Protein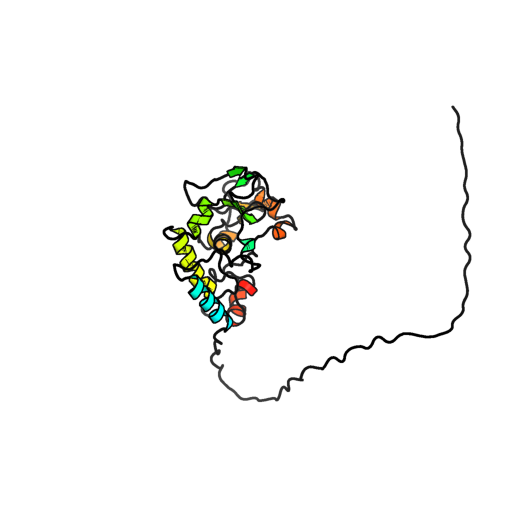 AF-A0A0C2CJU0-F1 (afdb_monomer)

pLDDT: mean 73.73, std 25.15, range [25.81, 98.06]

Structure (mmCIF, N/CA/C/O backbone):
data_AF-A0A0C2CJU0-F1
#
_entry.id   AF-A0A0C2CJU0-F1
#
loop_
_atom_site.group_PDB
_atom_site.id
_atom_site.type_symbol
_atom_site.label_atom_id
_atom_site.label_alt_id
_atom_site.label_comp_id
_atom_site.label_asym_id
_atom_site.label_entity_id
_atom_site.label_seq_id
_atom_site.pdbx_PDB_ins_code
_atom_site.Cartn_x
_atom_site.Cartn_y
_atom_site.Cartn_z
_atom_site.occupancy
_atom_site.B_iso_or_equiv
_atom_site.auth_seq_id
_atom_site.auth_comp_id
_atom_site.auth_asym_id
_atom_site.auth_atom_id
_atom_site.pdbx_PDB_model_num
ATOM 1 N N . MET A 1 1 ? -73.291 -2.719 0.239 1.00 37.41 1 MET A N 1
ATOM 2 C CA . MET A 1 1 ? -74.409 -2.629 -0.726 1.00 37.41 1 MET A CA 1
ATOM 3 C C . MET A 1 1 ? -73.799 -2.625 -2.115 1.00 37.41 1 MET A C 1
ATOM 5 O O . MET A 1 1 ? -72.931 -1.788 -2.293 1.00 37.41 1 MET A O 1
ATOM 9 N N . ILE A 1 2 ? -74.260 -3.494 -3.030 1.00 38.56 2 ILE A N 1
ATOM 10 C CA . ILE A 1 2 ? -73.994 -3.471 -4.491 1.00 38.56 2 ILE A CA 1
ATOM 11 C C . ILE A 1 2 ? -72.487 -3.609 -4.840 1.00 38.56 2 ILE A C 1
ATOM 13 O O . ILE A 1 2 ? -71.741 -2.656 -4.663 1.00 38.56 2 ILE A O 1
ATOM 17 N N . SER A 1 3 ? -71.904 -4.749 -5.242 1.00 29.17 3 SER A N 1
ATOM 18 C CA . SER A 1 3 ? -72.340 -5.957 -5.994 1.00 29.17 3 SER A CA 1
ATOM 19 C C . SER A 1 3 ? -72.366 -5.799 -7.523 1.00 29.17 3 SER A C 1
ATOM 21 O O . SER A 1 3 ? -73.318 -5.213 -8.041 1.00 29.17 3 SER A O 1
ATOM 23 N N . LYS A 1 4 ? -71.330 -6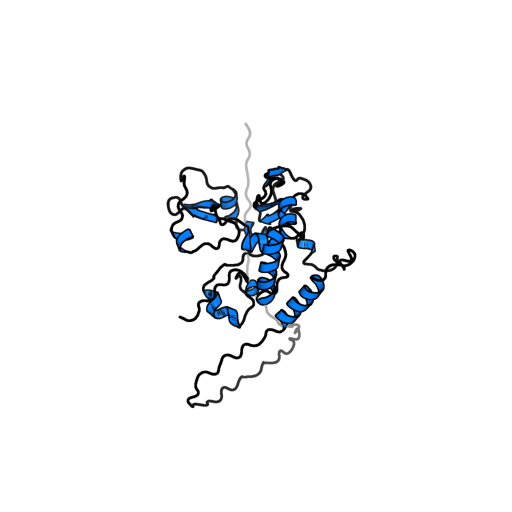.345 -8.194 1.00 35.97 4 LYS A N 1
ATOM 24 C CA . LYS A 1 4 ? -71.298 -7.067 -9.497 1.00 35.97 4 LYS A CA 1
ATOM 25 C C . LYS A 1 4 ? -69.832 -7.280 -9.960 1.00 35.97 4 LYS A C 1
ATOM 27 O O . LYS A 1 4 ? -69.050 -6.356 -9.748 1.00 35.97 4 LYS A O 1
ATOM 32 N N . GLU A 1 5 ? -69.326 -8.407 -10.489 1.00 33.84 5 GLU A N 1
ATOM 33 C CA . GLU A 1 5 ? -69.886 -9.632 -11.140 1.00 33.84 5 GLU A CA 1
ATOM 34 C C . GLU A 1 5 ? -70.351 -9.386 -12.605 1.00 33.84 5 GLU A C 1
ATOM 36 O O . GLU A 1 5 ? -71.213 -8.529 -12.815 1.00 33.84 5 GLU A O 1
ATOM 41 N N . ASP A 1 6 ? -69.843 -10.035 -13.674 1.00 33.97 6 ASP A N 1
ATOM 42 C CA . ASP A 1 6 ? -68.779 -11.072 -13.822 1.00 33.97 6 ASP A CA 1
ATOM 43 C C . ASP A 1 6 ? -67.698 -10.655 -14.878 1.00 33.97 6 ASP A C 1
ATOM 45 O O . ASP A 1 6 ? -67.193 -9.543 -14.725 1.00 33.97 6 ASP A O 1
ATOM 49 N N . ASP A 1 7 ? -67.212 -11.361 -15.924 1.00 34.38 7 ASP A N 1
ATOM 50 C CA . ASP A 1 7 ? -67.523 -12.631 -16.640 1.00 34.38 7 ASP A CA 1
ATOM 51 C C . ASP A 1 7 ? -66.260 -13.133 -17.431 1.00 34.38 7 ASP A C 1
ATOM 53 O O . ASP A 1 7 ? -65.260 -12.411 -17.501 1.00 34.38 7 ASP A O 1
ATOM 57 N N . GLU A 1 8 ? -66.260 -14.345 -18.016 1.00 33.59 8 GLU A N 1
ATOM 58 C CA . GLU A 1 8 ? -65.109 -15.001 -18.700 1.00 33.59 8 GLU A CA 1
ATOM 59 C C . GLU A 1 8 ? -65.086 -14.911 -20.255 1.00 33.59 8 GLU A C 1
ATOM 61 O O . GLU A 1 8 ? -66.057 -14.540 -20.910 1.00 33.59 8 GLU A O 1
ATOM 66 N N . GLY A 1 9 ? -63.971 -15.342 -20.877 1.00 28.80 9 GLY A N 1
ATOM 67 C CA . GLY A 1 9 ? -63.882 -15.666 -22.314 1.00 28.80 9 GLY A CA 1
ATOM 68 C C . GLY A 1 9 ? -62.543 -16.321 -22.706 1.00 28.80 9 GLY A C 1
ATOM 69 O O . GLY A 1 9 ? -61.513 -15.653 -22.697 1.00 28.80 9 GLY A O 1
ATOM 70 N N . SER A 1 10 ? -62.549 -17.622 -23.033 1.00 31.05 10 SER A N 1
ATOM 71 C CA . SER A 1 10 ? -61.342 -18.484 -23.143 1.00 31.05 10 SER A CA 1
ATOM 72 C C . SER A 1 10 ? -61.122 -19.061 -24.584 1.00 31.05 10 SER A C 1
ATOM 74 O O . SER A 1 10 ? -61.679 -18.474 -25.514 1.00 31.05 10 SER A O 1
ATOM 76 N N . PRO A 1 11 ? -60.265 -20.078 -24.881 1.00 52.16 11 PRO A N 1
ATOM 77 C CA . PRO A 1 11 ? -59.438 -20.068 -26.101 1.00 52.16 11 PRO A CA 1
ATOM 78 C C . PRO A 1 11 ? -59.829 -21.097 -27.184 1.00 52.16 11 PRO A C 1
ATOM 80 O O . PRO A 1 11 ? -60.638 -21.993 -26.953 1.00 52.16 11 PRO A O 1
ATOM 83 N N . THR A 1 12 ? -59.149 -21.043 -28.340 1.00 30.30 12 THR A N 1
ATOM 84 C CA . THR A 1 12 ? -59.134 -22.127 -29.347 1.00 30.30 12 THR A CA 1
ATOM 85 C C . THR A 1 12 ? -57.773 -22.288 -30.036 1.00 30.30 12 THR A C 1
ATOM 87 O O . THR A 1 12 ? -57.258 -21.330 -30.612 1.00 30.30 12 THR A O 1
ATOM 90 N N . ASP A 1 13 ? -57.248 -23.515 -30.059 1.00 30.22 13 ASP A N 1
ATOM 91 C CA . ASP A 1 13 ? -56.136 -23.954 -30.914 1.00 30.22 13 ASP A CA 1
ATOM 92 C C . ASP A 1 13 ? -56.536 -24.123 -32.392 1.00 30.22 13 ASP A C 1
ATOM 94 O O . ASP A 1 13 ? -57.690 -24.413 -32.715 1.00 30.22 13 ASP A O 1
ATOM 98 N N . THR A 1 14 ? -55.555 -24.090 -33.301 1.00 30.81 14 THR A N 1
ATOM 99 C CA . THR A 1 14 ? -55.519 -24.995 -34.47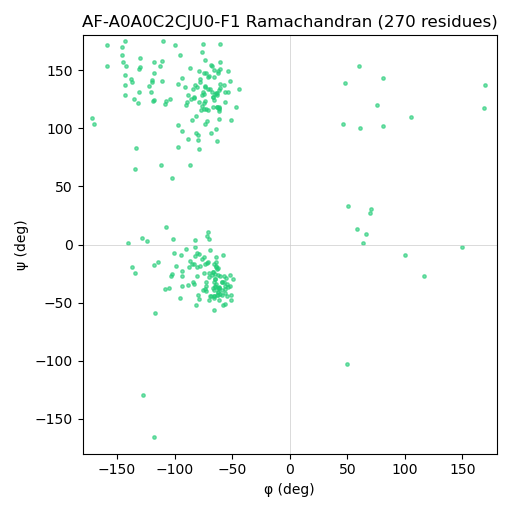3 1.00 30.81 14 THR A CA 1
ATOM 100 C C . THR A 1 14 ? -54.090 -25.118 -35.023 1.00 30.81 14 THR A C 1
ATOM 102 O O . THR A 1 14 ? -53.267 -24.228 -34.821 1.00 30.81 14 THR A O 1
ATOM 105 N N . ALA A 1 15 ? -53.769 -26.235 -35.686 1.00 29.52 15 ALA A N 1
ATOM 106 C CA . ALA A 1 15 ? -52.402 -26.604 -36.076 1.00 29.52 15 ALA A CA 1
ATOM 107 C C . ALA A 1 15 ? -52.334 -27.307 -37.451 1.00 29.52 15 ALA A C 1
ATOM 109 O O . ALA A 1 15 ? -53.377 -27.651 -38.002 1.00 29.52 15 ALA A O 1
ATOM 110 N N . VAL A 1 16 ? -51.097 -27.577 -37.920 1.00 31.69 16 VAL A N 1
ATOM 111 C CA . VAL A 1 16 ? -50.693 -28.278 -39.175 1.00 31.69 16 VAL A CA 1
ATOM 112 C C . VAL A 1 16 ? -51.180 -27.618 -40.488 1.00 31.69 16 VAL A C 1
ATOM 114 O O . VAL A 1 16 ? -52.151 -26.876 -40.491 1.00 31.69 16 VAL A O 1
ATOM 117 N N . ASP A 1 17 ? -50.546 -27.758 -41.659 1.00 28.42 17 ASP A N 1
ATOM 118 C CA . ASP A 1 17 ? -49.289 -28.402 -42.108 1.00 28.42 17 ASP A CA 1
ATOM 119 C C . ASP A 1 17 ? -48.670 -27.472 -43.200 1.00 28.42 17 ASP A C 1
ATOM 121 O O . ASP A 1 17 ? -49.379 -26.643 -43.765 1.00 28.42 17 ASP A O 1
ATOM 125 N N . GLY A 1 18 ? -47.365 -27.405 -43.481 1.00 27.03 18 GLY A N 1
ATOM 126 C CA . GLY A 1 18 ? -46.618 -28.414 -44.243 1.00 27.03 18 GLY A CA 1
ATOM 127 C C . GLY A 1 18 ? -46.306 -27.931 -45.673 1.00 27.03 18 GLY A C 1
ATOM 128 O O . GLY A 1 18 ? -47.201 -27.831 -46.505 1.00 27.03 18 GLY A O 1
ATOM 129 N N . GLY A 1 19 ? -45.039 -27.629 -45.998 1.00 25.81 19 GLY A N 1
ATOM 130 C CA . GLY A 1 19 ? -44.656 -27.215 -47.361 1.00 25.81 19 GLY A CA 1
ATOM 131 C C . GLY A 1 19 ? -43.239 -26.643 -47.494 1.00 25.81 19 GLY A C 1
ATOM 132 O O . GLY A 1 19 ? -42.920 -25.604 -46.928 1.00 25.81 19 GLY A O 1
ATOM 133 N N . SER A 1 20 ? -42.374 -27.304 -48.270 1.00 29.95 20 SER A N 1
ATOM 134 C CA . SER A 1 20 ? -40.972 -26.906 -48.492 1.00 29.95 20 SER A CA 1
ATOM 135 C C . SER A 1 20 ? -40.745 -26.414 -49.921 1.00 29.95 20 SER A C 1
ATOM 137 O O . SER A 1 20 ? -41.233 -27.068 -50.836 1.00 29.95 20 SER A O 1
ATOM 139 N N . HIS A 1 21 ? -39.936 -25.357 -50.125 1.00 29.95 21 HIS A N 1
ATOM 140 C CA . HIS A 1 21 ? -38.909 -25.343 -51.188 1.00 29.95 21 HIS A CA 1
ATOM 141 C C . HIS A 1 21 ? -37.902 -24.161 -51.146 1.00 29.95 21 HIS A C 1
ATOM 143 O O . HIS A 1 21 ? -38.165 -23.077 -51.644 1.00 29.95 21 HIS A O 1
ATOM 149 N N . ARG A 1 22 ? -36.682 -24.473 -50.674 1.00 30.97 22 ARG A N 1
ATOM 150 C CA . ARG A 1 22 ? -35.341 -24.174 -51.255 1.00 30.97 22 ARG A CA 1
ATOM 151 C C . ARG A 1 22 ? -34.938 -22.763 -51.773 1.00 30.97 22 ARG A C 1
ATOM 153 O O . ARG A 1 22 ? -35.538 -22.231 -52.696 1.00 30.97 22 ARG A O 1
ATOM 160 N N . LYS A 1 23 ? -33.674 -22.424 -51.429 1.00 27.81 23 LYS A N 1
ATOM 161 C CA . LYS A 1 23 ? -32.746 -21.385 -51.967 1.00 27.81 23 LYS A CA 1
ATOM 162 C C . LYS A 1 23 ? -32.982 -19.950 -51.448 1.00 27.81 23 LYS A C 1
ATOM 164 O O . LYS A 1 23 ? -34.118 -19.558 -51.250 1.00 27.81 23 LYS A O 1
ATOM 169 N N . SER A 1 24 ? -31.950 -19.125 -51.217 1.00 30.08 24 SER A N 1
ATOM 170 C CA . SER A 1 24 ? -30.488 -19.311 -51.395 1.00 30.08 24 SER A CA 1
ATOM 171 C C . SER A 1 24 ? -29.675 -18.629 -50.287 1.00 30.08 24 SER A C 1
ATOM 173 O O . SER A 1 24 ? -29.929 -17.469 -49.971 1.00 30.08 24 SER A O 1
ATOM 175 N N . GLU A 1 25 ? -28.647 -19.302 -49.771 1.00 29.89 25 GLU A N 1
ATOM 176 C CA . GLU A 1 25 ? -27.693 -18.719 -48.818 1.00 29.89 25 GLU A CA 1
ATOM 177 C C . GLU A 1 25 ? -26.660 -17.825 -49.523 1.00 29.89 25 GLU A C 1
ATOM 179 O O . GLU A 1 25 ? -26.151 -18.165 -50.593 1.00 29.89 25 GLU A O 1
ATOM 184 N N . SER A 1 26 ? -26.325 -16.686 -48.909 1.00 32.19 26 SER A N 1
ATOM 185 C CA . SER A 1 26 ? -25.293 -15.768 -49.405 1.00 32.19 26 SER A CA 1
ATOM 186 C C . SER A 1 26 ? -23.967 -16.025 -48.688 1.00 32.19 26 SER A C 1
ATOM 188 O O . SER A 1 26 ? -23.781 -15.639 -47.532 1.00 32.19 26 SER A O 1
ATOM 190 N N . LEU A 1 27 ? -23.046 -16.704 -49.375 1.00 31.39 27 LEU A N 1
ATOM 191 C CA . LEU A 1 27 ? -21.717 -17.051 -48.866 1.00 31.39 27 LEU A CA 1
ATOM 192 C C . LEU A 1 27 ? -20.888 -15.796 -48.542 1.00 31.39 27 LEU A C 1
ATOM 194 O O . LEU A 1 27 ? -20.368 -15.126 -49.435 1.00 31.39 27 LEU A O 1
ATOM 198 N N . ARG A 1 28 ? -20.680 -15.516 -47.249 1.00 37.62 28 ARG A N 1
ATOM 199 C CA . ARG A 1 28 ? -19.602 -14.616 -46.812 1.00 37.62 28 ARG A CA 1
ATOM 200 C C . ARG A 1 28 ? -18.262 -15.340 -46.927 1.00 37.62 28 ARG A C 1
ATOM 202 O O . ARG A 1 28 ? -18.055 -16.377 -46.307 1.00 37.62 28 ARG A O 1
ATOM 209 N N . SER A 1 29 ? -17.353 -14.766 -47.711 1.00 30.78 29 SER A N 1
ATOM 210 C CA . SER A 1 29 ? -16.007 -15.306 -47.923 1.00 30.78 29 SER A CA 1
ATOM 211 C C . SER A 1 29 ? -15.200 -15.338 -46.619 1.00 30.78 29 SER A C 1
ATOM 213 O O . SER A 1 29 ? -14.933 -14.292 -46.020 1.00 30.78 29 SER A O 1
ATOM 215 N N . TYR A 1 30 ? -14.798 -16.537 -46.193 1.00 32.81 30 TYR A N 1
ATOM 216 C CA . TYR A 1 30 ? -13.828 -16.723 -45.116 1.00 32.81 30 TYR A CA 1
ATOM 217 C C . TYR A 1 30 ? -12.420 -16.426 -45.637 1.00 32.81 30 TYR A C 1
ATOM 219 O O . TYR A 1 30 ? -11.990 -16.969 -46.655 1.00 32.81 30 TYR A O 1
ATOM 227 N N . LYS A 1 31 ? -11.679 -15.569 -44.927 1.00 39.25 31 LYS A N 1
ATOM 228 C CA . LYS A 1 31 ? -10.274 -15.299 -45.252 1.00 39.25 31 LYS A CA 1
ATOM 229 C C . LYS A 1 31 ? -9.410 -16.509 -44.896 1.00 39.25 31 LYS A C 1
ATOM 231 O O . LYS A 1 31 ? -9.518 -17.053 -43.803 1.00 39.25 31 LYS A O 1
ATOM 236 N N . TYR A 1 32 ? -8.540 -16.880 -45.828 1.00 31.45 32 TYR A N 1
ATOM 237 C CA . TYR A 1 32 ? -7.607 -17.997 -45.719 1.00 31.45 32 TYR A CA 1
ATOM 238 C C . TYR A 1 32 ? -6.628 -17.788 -44.551 1.00 31.45 32 TYR A C 1
ATOM 240 O O . TYR A 1 32 ? -5.840 -16.840 -44.564 1.00 31.45 32 TYR A O 1
ATOM 248 N N . ILE A 1 33 ? -6.672 -18.670 -43.552 1.00 38.78 33 ILE A N 1
ATOM 249 C CA . ILE A 1 33 ? -5.688 -18.729 -42.464 1.00 38.78 33 ILE A CA 1
ATOM 250 C C . ILE A 1 33 ? -4.550 -19.643 -42.934 1.00 38.78 33 ILE A C 1
ATOM 252 O O . ILE A 1 33 ? -4.807 -20.753 -43.401 1.00 38.78 33 ILE A O 1
ATOM 256 N N . LYS A 1 34 ? -3.295 -19.187 -42.843 1.00 35.03 34 LYS A N 1
ATOM 257 C CA . LYS A 1 34 ? -2.141 -20.073 -43.054 1.00 35.03 34 LYS A CA 1
ATOM 258 C C . LYS A 1 34 ? -1.980 -20.993 -41.834 1.00 35.03 34 LYS A C 1
ATOM 260 O O . LYS A 1 34 ? -2.050 -20.471 -40.723 1.00 35.03 34 LYS A O 1
ATOM 265 N N . PRO A 1 35 ? -1.717 -22.299 -42.009 1.00 37.34 35 PRO A N 1
ATOM 266 C CA . PRO A 1 35 ? -1.190 -23.113 -40.921 1.00 37.34 35 PRO A CA 1
ATOM 267 C C . PRO A 1 35 ? 0.220 -22.632 -40.544 1.00 37.34 35 PRO A C 1
ATOM 269 O O . PRO A 1 35 ? 0.954 -22.113 -41.393 1.00 37.34 35 PRO A O 1
ATOM 272 N N . GLU A 1 36 ? 0.581 -22.804 -39.276 1.00 37.41 36 GLU A N 1
ATOM 273 C CA . GLU A 1 36 ? 1.951 -22.603 -38.790 1.00 37.41 36 GLU A CA 1
ATOM 274 C C . GLU A 1 36 ? 2.848 -23.797 -39.187 1.00 37.41 36 GLU A C 1
ATOM 276 O O . GLU A 1 36 ? 2.326 -24.823 -39.641 1.00 37.41 36 GLU A O 1
ATOM 281 N N . PRO A 1 37 ? 4.188 -23.681 -39.089 1.00 36.00 37 PRO A N 1
ATOM 282 C CA . PRO A 1 37 ? 5.090 -24.797 -39.355 1.00 36.00 37 PRO A CA 1
ATOM 283 C C . PRO A 1 37 ? 4.836 -25.976 -38.408 1.00 36.00 37 PRO A C 1
ATOM 285 O O . PRO A 1 37 ? 4.432 -25.790 -37.263 1.00 36.00 37 PRO A O 1
ATOM 288 N N . VAL A 1 38 ? 5.115 -27.188 -38.886 1.00 36.38 38 VAL A N 1
ATOM 289 C CA . VAL A 1 38 ? 5.256 -28.363 -38.020 1.00 36.38 38 VAL A CA 1
ATOM 290 C C . VAL A 1 38 ? 6.700 -28.386 -37.529 1.00 36.38 38 VAL A C 1
ATOM 292 O O . VAL A 1 38 ? 7.614 -28.348 -38.353 1.00 36.38 38 VAL A O 1
ATOM 295 N N . ASP A 1 39 ? 6.903 -28.433 -36.213 1.00 32.34 39 ASP A N 1
ATOM 296 C CA . ASP A 1 39 ? 8.223 -28.676 -35.629 1.00 32.34 39 ASP A CA 1
ATOM 297 C C . ASP A 1 39 ? 8.600 -30.150 -35.837 1.00 32.34 39 ASP A C 1
ATOM 299 O O . ASP A 1 39 ? 7.926 -31.045 -35.322 1.00 32.34 39 ASP A O 1
ATOM 303 N N . ASP A 1 40 ? 9.663 -30.406 -36.602 1.00 31.97 40 ASP A N 1
ATOM 304 C CA . ASP A 1 40 ? 10.173 -31.758 -36.849 1.00 31.97 40 ASP A CA 1
ATOM 305 C C . ASP A 1 40 ? 11.052 -32.211 -35.672 1.00 31.97 40 ASP A C 1
ATOM 307 O O . ASP A 1 40 ? 12.146 -31.685 -35.445 1.00 31.97 40 ASP A O 1
ATOM 311 N N . TYR A 1 41 ? 10.571 -33.187 -34.900 1.00 32.62 41 TYR A N 1
ATOM 312 C CA . TYR A 1 41 ? 11.293 -33.745 -33.753 1.00 32.62 41 TYR A CA 1
ATOM 313 C C . TYR A 1 41 ? 12.232 -34.879 -34.200 1.00 32.62 41 TYR A C 1
ATOM 315 O O . TYR A 1 41 ? 11.993 -36.049 -33.888 1.00 32.62 41 TYR A O 1
ATOM 323 N N . GLU A 1 42 ? 13.297 -34.566 -34.945 1.00 36.25 42 GLU A N 1
ATOM 324 C CA . GLU A 1 42 ? 14.302 -35.592 -35.247 1.00 36.25 42 GLU A CA 1
ATOM 325 C C . GLU A 1 42 ? 14.998 -36.074 -33.963 1.00 36.25 42 GLU A C 1
ATOM 327 O O . GLU A 1 42 ? 15.428 -35.304 -33.102 1.00 36.25 42 GLU A O 1
ATOM 332 N N . ASN A 1 43 ? 15.050 -37.398 -33.828 1.00 41.94 43 ASN A N 1
ATOM 333 C CA . ASN A 1 43 ? 15.591 -38.106 -32.679 1.00 41.94 43 ASN A CA 1
ATOM 334 C C . ASN A 1 43 ? 17.122 -38.081 -32.721 1.00 41.94 43 ASN A C 1
ATOM 336 O O . ASN A 1 43 ? 17.709 -38.715 -33.600 1.00 41.94 43 ASN A O 1
ATOM 340 N N . ASP A 1 44 ? 17.752 -37.489 -31.708 1.00 32.59 44 ASP A N 1
ATOM 341 C CA . ASP A 1 44 ? 19.180 -37.672 -31.456 1.00 32.59 44 ASP A CA 1
ATOM 342 C C . ASP A 1 44 ? 19.428 -38.024 -29.983 1.00 32.59 44 ASP A C 1
ATOM 344 O O . ASP A 1 44 ? 18.861 -37.420 -29.070 1.00 32.59 44 ASP A O 1
ATOM 348 N N . SER A 1 45 ? 20.224 -39.068 -29.756 1.00 44.00 45 SER A N 1
ATOM 349 C CA . SER A 1 45 ? 20.354 -39.744 -28.462 1.00 44.00 45 SER A CA 1
ATOM 350 C C . SER A 1 45 ? 21.822 -39.984 -28.122 1.00 44.00 45 SER A C 1
ATOM 352 O O . SER A 1 45 ? 22.319 -41.100 -28.281 1.00 44.00 45 SER A O 1
ATOM 354 N N . ASP A 1 46 ? 22.492 -38.976 -27.563 1.00 37.56 46 ASP A N 1
ATOM 355 C CA . ASP A 1 46 ? 23.738 -39.203 -26.827 1.00 37.56 46 ASP A CA 1
ATOM 356 C C . ASP A 1 46 ? 23.915 -38.252 -25.626 1.00 37.56 46 ASP A C 1
ATOM 358 O O . ASP A 1 46 ? 23.214 -37.252 -25.456 1.00 37.56 46 ASP A O 1
ATOM 362 N N . SER A 1 47 ? 24.828 -38.622 -24.731 1.00 51.16 47 SER A N 1
ATOM 363 C CA . SER A 1 47 ? 24.891 -38.164 -23.344 1.00 51.16 47 SER A CA 1
ATOM 364 C C . SER A 1 47 ? 25.699 -36.873 -23.175 1.00 51.16 47 SER A C 1
ATOM 366 O O . SER A 1 47 ? 26.900 -36.907 -22.902 1.00 51.16 47 SER A O 1
ATOM 368 N N . ALA A 1 48 ? 25.034 -35.720 -23.264 1.00 40.12 48 ALA A N 1
ATOM 369 C CA . ALA A 1 48 ? 25.633 -34.415 -22.968 1.00 40.12 48 ALA A CA 1
ATOM 370 C C . ALA A 1 48 ? 25.322 -33.926 -21.530 1.00 40.12 48 ALA A C 1
ATOM 372 O O . ALA A 1 48 ? 24.180 -34.037 -21.076 1.00 40.12 48 ALA A O 1
ATOM 373 N N . PRO A 1 49 ? 26.293 -33.337 -20.797 1.00 43.47 49 PRO A N 1
ATOM 374 C CA . PRO A 1 49 ? 26.033 -32.699 -19.506 1.00 43.47 49 PRO A CA 1
ATOM 375 C C . PRO A 1 49 ? 25.179 -31.424 -19.671 1.00 43.47 49 PRO A C 1
ATOM 377 O O . PRO A 1 49 ? 25.218 -30.790 -20.729 1.00 43.47 49 PRO A O 1
ATOM 380 N N . PRO A 1 50 ? 24.426 -30.999 -18.636 1.00 40.41 50 PRO A N 1
ATOM 381 C CA . PRO A 1 50 ? 23.505 -29.870 -18.742 1.00 40.41 50 PRO A CA 1
ATOM 382 C C . PRO A 1 50 ? 24.236 -28.564 -19.082 1.00 40.41 50 PRO A C 1
ATOM 384 O O . PRO A 1 50 ? 25.058 -28.066 -18.311 1.00 40.41 50 PRO A O 1
ATOM 387 N N . SER A 1 51 ? 23.898 -27.997 -20.243 1.00 42.50 51 SER A N 1
ATOM 388 C CA . SER A 1 51 ? 24.462 -26.740 -20.743 1.00 42.50 51 SER A CA 1
ATOM 389 C C . SER A 1 51 ? 24.240 -25.583 -19.749 1.00 42.50 51 SER A C 1
ATOM 391 O O . SER A 1 51 ? 23.139 -25.455 -19.198 1.00 42.50 51 SER A O 1
ATOM 393 N N . PRO A 1 52 ? 25.244 -24.716 -19.501 1.00 44.72 52 PRO A N 1
ATOM 394 C CA . PRO A 1 52 ? 25.098 -23.596 -18.577 1.00 44.72 52 PRO A CA 1
ATOM 395 C C . PRO A 1 52 ? 24.002 -22.640 -19.065 1.00 44.72 52 PRO A C 1
ATOM 397 O O . PRO A 1 52 ? 24.113 -22.060 -20.145 1.00 44.72 52 PRO A O 1
ATOM 400 N N . ARG A 1 53 ? 22.941 -22.463 -18.259 1.00 50.94 53 ARG A N 1
ATOM 401 C CA . ARG A 1 53 ? 21.755 -21.660 -18.617 1.00 50.94 53 ARG A CA 1
ATOM 402 C C . ARG A 1 53 ? 22.160 -20.266 -19.110 1.00 50.94 53 ARG A C 1
ATOM 404 O O . ARG A 1 53 ? 22.544 -19.402 -18.317 1.00 50.94 53 ARG A O 1
ATOM 411 N N . VAL A 1 54 ? 22.031 -20.032 -20.416 1.00 43.44 54 VAL A N 1
ATOM 412 C CA . VAL A 1 54 ? 22.388 -18.759 -21.054 1.00 43.44 54 VAL A CA 1
ATOM 413 C C . VAL A 1 54 ? 21.404 -17.679 -20.603 1.00 43.44 54 VAL A C 1
ATOM 415 O O . VAL A 1 54 ? 20.313 -17.536 -21.160 1.00 43.44 54 VAL A O 1
ATOM 418 N N . ARG A 1 55 ? 21.793 -16.908 -19.578 1.00 50.47 55 ARG A N 1
ATOM 419 C CA . ARG A 1 55 ? 21.041 -15.753 -19.064 1.00 50.47 55 ARG A CA 1
ATOM 420 C C . ARG A 1 55 ? 20.942 -14.663 -20.134 1.00 50.47 55 ARG A C 1
ATOM 422 O O . ARG A 1 55 ? 21.776 -13.760 -20.203 1.00 50.47 55 ARG A O 1
ATOM 429 N N . HIS A 1 56 ? 19.903 -14.747 -20.959 1.00 49.97 56 HIS A N 1
ATOM 430 C CA . HIS A 1 56 ? 19.597 -13.757 -21.983 1.00 49.97 56 HIS A CA 1
ATOM 431 C C . HIS A 1 56 ? 19.323 -12.399 -21.327 1.00 49.97 56 HIS A C 1
ATOM 433 O O . HIS A 1 56 ? 18.375 -12.222 -20.560 1.00 49.97 56 HIS A O 1
ATOM 439 N N . LYS A 1 57 ? 20.192 -11.425 -21.610 1.00 50.56 57 LYS A N 1
ATOM 440 C CA . LYS A 1 57 ? 20.138 -10.092 -21.008 1.00 50.56 57 LYS A CA 1
ATOM 441 C C . LYS A 1 57 ? 18.948 -9.324 -21.594 1.00 50.56 57 LYS A C 1
ATOM 443 O O . LYS A 1 57 ? 18.973 -8.931 -22.756 1.00 50.56 57 LYS A O 1
ATOM 448 N N . ARG A 1 58 ? 17.886 -9.156 -20.801 1.00 59.44 58 ARG A N 1
ATOM 449 C CA . ARG A 1 58 ? 16.570 -8.715 -21.294 1.00 59.44 58 ARG A CA 1
ATOM 450 C C . ARG A 1 58 ? 16.594 -7.313 -21.904 1.00 59.44 58 ARG A C 1
ATOM 452 O O . ARG A 1 58 ? 16.827 -6.320 -21.214 1.00 59.44 58 ARG A O 1
ATOM 459 N N . GLN A 1 59 ? 16.263 -7.236 -23.190 1.00 49.09 59 GLN A N 1
ATOM 460 C CA . GLN A 1 59 ? 16.371 -6.025 -24.007 1.00 49.09 59 GLN A CA 1
ATOM 461 C C . GLN A 1 59 ? 15.500 -4.862 -23.492 1.00 49.09 59 GLN A C 1
ATOM 463 O O . GLN A 1 59 ? 15.940 -3.713 -23.486 1.00 49.09 59 GLN A O 1
ATOM 468 N N . CYS A 1 60 ? 14.296 -5.143 -22.978 1.00 54.44 60 CYS A N 1
ATOM 469 C CA . CYS A 1 60 ? 13.390 -4.112 -22.454 1.00 54.44 60 CYS A CA 1
ATOM 470 C C . CYS A 1 60 ? 13.875 -3.485 -21.135 1.00 54.44 60 CYS A C 1
ATOM 472 O O . CYS A 1 60 ? 13.596 -2.312 -20.890 1.00 54.44 60 CYS A O 1
ATOM 474 N N . ALA A 1 61 ? 14.650 -4.210 -20.316 1.00 56.75 61 ALA A N 1
ATOM 475 C CA . ALA A 1 61 ? 15.207 -3.665 -19.074 1.00 56.75 61 ALA A CA 1
ATOM 476 C C . ALA A 1 61 ? 16.229 -2.562 -19.382 1.00 56.75 61 ALA A C 1
ATOM 478 O O . ALA A 1 61 ? 16.262 -1.533 -18.714 1.00 56.75 61 ALA A O 1
ATOM 479 N N . GLU A 1 62 ? 17.019 -2.727 -20.448 1.00 60.47 62 GLU A N 1
ATOM 480 C CA . GLU A 1 62 ? 17.944 -1.689 -20.903 1.00 60.47 62 GLU A CA 1
ATOM 481 C C . GLU A 1 62 ? 17.204 -0.433 -21.392 1.00 60.47 62 GLU A C 1
ATOM 483 O O . GLU A 1 62 ? 17.671 0.677 -21.145 1.00 60.47 62 GLU A O 1
ATOM 488 N N . LEU A 1 63 ? 16.035 -0.579 -22.027 1.00 62.31 63 LEU A N 1
ATOM 489 C CA . LEU A 1 63 ? 15.202 0.554 -22.449 1.00 62.31 63 LEU A CA 1
ATOM 490 C C . LEU A 1 63 ? 14.579 1.291 -21.253 1.00 62.31 63 LEU A C 1
ATOM 492 O O . LEU A 1 63 ? 14.647 2.519 -21.204 1.00 62.31 63 LEU A O 1
ATOM 496 N N . ALA A 1 64 ? 14.048 0.563 -20.265 1.00 58.66 64 ALA A N 1
ATOM 497 C CA . ALA A 1 64 ? 13.532 1.149 -19.025 1.00 58.66 64 ALA A CA 1
ATOM 498 C C . ALA A 1 64 ? 14.637 1.890 -18.251 1.00 58.66 64 ALA A C 1
ATOM 500 O O . ALA A 1 64 ? 14.480 3.062 -17.911 1.00 58.66 64 ALA A O 1
ATOM 501 N N . ILE A 1 65 ? 15.801 1.254 -18.069 1.00 63.06 65 ILE A N 1
ATOM 502 C CA . ILE A 1 65 ? 16.974 1.858 -17.421 1.00 63.06 65 ILE A CA 1
ATOM 503 C C . ILE A 1 65 ? 17.492 3.068 -18.215 1.00 63.06 65 ILE A C 1
ATOM 505 O O . ILE A 1 65 ? 17.900 4.051 -17.603 1.00 63.06 65 ILE A O 1
ATOM 509 N N . LYS A 1 66 ? 17.471 3.049 -19.557 1.00 68.31 66 LYS A N 1
ATOM 510 C CA . LYS A 1 66 ? 17.849 4.214 -20.380 1.00 68.31 66 LYS A CA 1
ATOM 511 C C . LYS A 1 66 ? 16.877 5.376 -20.217 1.00 68.31 66 LYS A C 1
ATOM 513 O O . LYS A 1 66 ? 17.351 6.489 -20.019 1.00 68.31 66 LYS A O 1
ATOM 518 N N . LYS A 1 67 ? 15.558 5.135 -20.255 1.00 63.88 67 LYS A N 1
ATOM 519 C CA . LYS A 1 67 ? 14.556 6.187 -20.016 1.00 63.88 67 LYS A CA 1
ATOM 520 C C . LYS A 1 67 ? 14.765 6.805 -18.631 1.00 63.88 67 LYS A C 1
ATOM 522 O O . LYS A 1 67 ? 14.985 8.002 -18.519 1.00 63.88 67 LYS A O 1
ATOM 527 N N . ILE A 1 68 ? 14.834 5.969 -17.599 1.00 61.28 68 ILE A N 1
ATOM 528 C CA . ILE A 1 68 ? 14.950 6.428 -16.212 1.00 61.28 68 ILE A CA 1
ATOM 529 C C . ILE A 1 68 ? 16.292 7.140 -15.962 1.00 61.28 68 ILE A C 1
ATOM 531 O O . ILE A 1 68 ? 16.324 8.122 -15.237 1.00 61.28 68 ILE A O 1
ATOM 535 N N . LYS A 1 69 ? 17.390 6.757 -16.631 1.00 61.72 69 LYS A N 1
ATOM 536 C CA . LYS A 1 69 ? 18.658 7.519 -16.594 1.00 61.72 69 LYS A CA 1
ATOM 537 C C . LYS A 1 69 ? 18.595 8.903 -17.253 1.00 61.72 69 LYS A C 1
ATOM 539 O O . LYS A 1 69 ? 19.428 9.742 -16.919 1.00 61.72 69 LYS A O 1
ATOM 544 N N . LEU A 1 70 ? 17.671 9.135 -18.186 1.00 60.16 70 LEU A N 1
ATOM 545 C CA . LEU A 1 70 ? 17.408 10.467 -18.742 1.00 60.16 70 LEU A CA 1
ATOM 546 C C . LEU A 1 70 ? 16.543 11.272 -17.763 1.00 60.16 70 LEU A C 1
ATOM 548 O O . LEU A 1 70 ? 16.917 12.384 -17.402 1.00 60.16 70 LEU A O 1
ATOM 552 N N . ASP A 1 71 ? 15.472 10.657 -17.251 1.00 56.88 71 ASP A N 1
ATOM 553 C CA . ASP A 1 71 ? 14.559 11.248 -16.260 1.00 56.88 71 ASP A CA 1
ATOM 554 C C . ASP A 1 71 ? 15.263 11.562 -14.910 1.00 56.88 71 ASP A C 1
ATOM 556 O O . ASP A 1 71 ? 14.801 12.399 -14.139 1.00 56.88 71 ASP A O 1
ATOM 560 N N . MET A 1 72 ? 16.405 10.920 -14.619 1.00 48.78 72 MET A N 1
ATOM 561 C CA . MET A 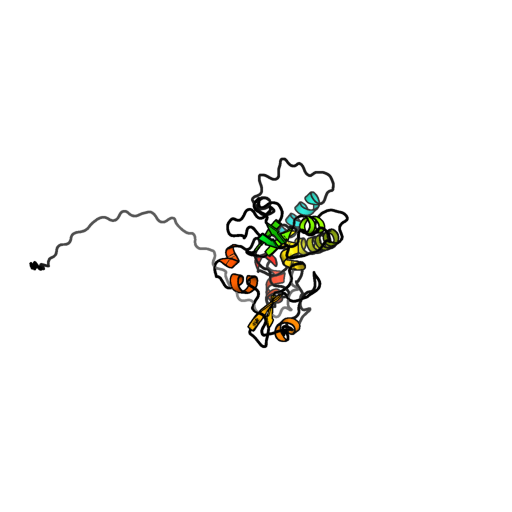1 72 ? 17.240 11.147 -13.426 1.00 48.78 72 MET A CA 1
ATOM 562 C C . MET A 1 72 ? 18.214 12.339 -13.525 1.00 48.78 72 MET A C 1
ATOM 564 O O . MET A 1 72 ? 18.931 12.589 -12.553 1.00 48.78 72 MET A O 1
ATOM 568 N N . GLN A 1 73 ? 18.300 13.072 -14.644 1.00 43.06 73 GLN A N 1
ATOM 569 C CA . GLN A 1 73 ? 19.179 14.251 -14.703 1.00 43.06 73 GLN A CA 1
ATOM 570 C C . GLN A 1 73 ? 18.546 15.477 -14.015 1.00 43.06 73 GLN A C 1
ATOM 572 O O . GLN A 1 73 ? 17.472 15.924 -14.425 1.00 43.06 73 GLN A O 1
ATOM 577 N N . PRO A 1 74 ? 19.205 16.084 -13.006 1.00 37.16 74 PRO A N 1
ATOM 578 C CA . PRO A 1 74 ? 18.663 17.249 -12.317 1.00 37.16 74 PRO A CA 1
ATOM 579 C C . PRO A 1 74 ? 18.757 18.501 -13.204 1.00 37.16 74 PRO A C 1
ATOM 581 O O . PRO A 1 74 ? 19.825 19.097 -13.331 1.00 37.16 74 PRO A O 1
ATOM 584 N N . GLY A 1 75 ? 17.631 18.923 -13.794 1.00 45.03 75 GLY A N 1
ATOM 585 C CA . GLY A 1 75 ? 17.524 20.250 -14.420 1.00 45.03 75 GLY A CA 1
ATOM 586 C C . GLY A 1 75 ? 16.588 20.421 -15.623 1.00 45.03 75 GLY A C 1
ATOM 587 O O . GLY A 1 75 ? 16.494 21.545 -16.109 1.00 45.03 75 GLY A O 1
ATOM 588 N N . GLN A 1 76 ? 15.912 19.380 -16.132 1.00 43.66 76 GLN A N 1
ATOM 589 C CA . GLN A 1 76 ? 15.050 19.504 -17.328 1.00 43.66 76 GLN A CA 1
ATOM 590 C C . GLN A 1 76 ? 13.671 18.828 -17.208 1.00 43.66 76 GLN A C 1
ATOM 592 O O . GLN A 1 76 ? 13.333 17.931 -17.977 1.00 43.66 76 GLN A O 1
ATOM 597 N N . SER A 1 77 ? 12.829 19.324 -16.299 1.00 38.03 77 SER A N 1
ATOM 598 C CA . SER A 1 77 ? 11.373 19.138 -16.368 1.00 38.03 77 SER A CA 1
ATOM 599 C C . SER A 1 77 ? 10.718 20.326 -17.091 1.00 38.03 77 SER A C 1
ATOM 601 O O . SER A 1 77 ? 10.482 21.382 -16.509 1.00 38.03 77 SER A O 1
ATOM 603 N N . ASP A 1 78 ? 10.434 20.160 -18.385 1.00 34.78 78 ASP A N 1
ATOM 604 C CA . ASP A 1 78 ? 9.603 21.083 -19.173 1.00 34.78 78 ASP A CA 1
ATOM 605 C C . ASP A 1 78 ? 8.118 20.708 -18.972 1.00 34.78 78 ASP A C 1
ATOM 607 O O . ASP A 1 78 ? 7.682 19.688 -19.519 1.00 34.78 78 ASP A O 1
ATOM 611 N N . PRO A 1 79 ? 7.322 21.505 -18.225 1.00 39.50 79 PRO A N 1
ATOM 612 C CA . PRO A 1 79 ? 5.963 21.140 -17.805 1.00 39.50 79 PRO A CA 1
ATOM 613 C C . PRO A 1 79 ? 4.927 21.152 -18.947 1.00 39.50 79 PRO A C 1
ATOM 615 O O . PRO A 1 79 ? 3.723 21.037 -18.709 1.00 39.50 79 PRO A O 1
ATOM 618 N N . SER A 1 80 ? 5.355 21.335 -20.201 1.00 36.34 80 SER A N 1
ATOM 619 C CA . SER A 1 80 ? 4.471 21.314 -21.370 1.00 36.34 80 SER A CA 1
ATOM 620 C C . SER A 1 80 ? 4.193 19.909 -21.930 1.00 36.34 80 SER A C 1
ATOM 622 O O . SER A 1 80 ? 3.236 19.746 -22.693 1.00 36.34 80 SER A O 1
ATOM 624 N N . LYS A 1 81 ? 4.990 18.886 -21.573 1.00 38.38 81 LYS A N 1
ATOM 625 C CA . LYS A 1 81 ? 4.966 17.566 -22.245 1.00 38.38 81 LYS A CA 1
ATOM 626 C C . LYS A 1 81 ? 4.163 16.466 -21.549 1.00 38.38 81 LYS A C 1
ATOM 628 O O . LYS A 1 81 ? 3.757 15.520 -22.225 1.00 38.38 81 LYS A O 1
ATOM 633 N N . ASP A 1 82 ? 3.853 16.599 -20.262 1.00 41.59 82 ASP A N 1
ATOM 634 C CA . ASP A 1 82 ? 3.249 15.518 -19.455 1.00 41.59 82 ASP A CA 1
ATOM 635 C C . ASP A 1 82 ? 1.826 15.120 -19.901 1.00 41.59 82 ASP A C 1
ATOM 637 O O . ASP A 1 82 ? 1.340 14.026 -19.622 1.00 41.59 82 ASP A O 1
ATOM 641 N N . LYS A 1 83 ? 1.155 15.968 -20.691 1.00 36.72 83 LYS A N 1
ATOM 642 C CA . LYS A 1 83 ? -0.217 15.757 -21.191 1.00 36.72 83 LYS A CA 1
ATOM 643 C C . LYS A 1 83 ? -0.390 14.659 -22.257 1.00 36.72 83 LYS A C 1
ATOM 645 O O . LYS A 1 83 ? -1.459 14.593 -22.864 1.00 36.72 83 LYS A O 1
ATOM 650 N N . LYS A 1 84 ? 0.613 13.812 -22.527 1.00 35.62 84 LYS A N 1
ATOM 651 C CA . LYS A 1 84 ? 0.523 12.782 -23.588 1.00 35.62 84 LYS A CA 1
ATOM 652 C C . LYS A 1 84 ? 0.864 11.340 -23.202 1.00 35.62 84 LYS A C 1
ATOM 654 O O . LYS A 1 84 ? 0.804 10.471 -24.070 1.00 35.62 84 LYS A O 1
ATOM 659 N N . ASN A 1 85 ? 1.118 11.061 -21.925 1.00 28.80 85 ASN A N 1
ATOM 660 C CA . ASN A 1 85 ? 1.261 9.700 -21.405 1.00 28.80 85 ASN A CA 1
ATOM 661 C C . ASN A 1 85 ? 0.034 9.320 -20.560 1.00 28.80 85 ASN A C 1
ATOM 663 O O . ASN A 1 85 ? -0.259 9.958 -19.553 1.00 28.80 85 ASN A O 1
ATOM 667 N N . GLY A 1 86 ? -0.649 8.226 -20.904 1.00 32.34 86 GLY A N 1
ATOM 668 C CA . GLY A 1 86 ? -1.819 7.731 -20.155 1.00 32.34 86 GLY A CA 1
ATOM 669 C C . GLY A 1 86 ? -1.523 7.137 -18.766 1.00 32.34 86 GLY A C 1
ATOM 670 O O . GLY A 1 86 ? -2.429 6.596 -18.137 1.00 32.34 86 GLY A O 1
ATOM 671 N N . ALA A 1 87 ? -0.271 7.199 -18.300 1.00 36.94 87 ALA A N 1
ATOM 672 C CA . ALA A 1 87 ? 0.146 6.740 -16.976 1.00 36.94 87 ALA A CA 1
ATOM 673 C C . ALA A 1 87 ? 0.180 7.892 -15.960 1.00 36.94 87 ALA A C 1
ATOM 675 O O . ALA A 1 87 ? -0.379 7.761 -14.875 1.00 36.94 87 ALA A O 1
ATOM 676 N N . ASP A 1 88 ? 0.753 9.036 -16.338 1.00 39.00 88 ASP A N 1
ATOM 677 C CA . ASP A 1 88 ? 1.027 10.153 -15.424 1.00 39.00 88 ASP A CA 1
ATOM 678 C C . ASP A 1 88 ? -0.273 10.816 -14.916 1.00 39.00 88 ASP A C 1
ATOM 680 O O . ASP A 1 88 ? -0.355 11.275 -13.780 1.00 39.00 88 ASP A O 1
ATOM 684 N N . SER A 1 89 ? -1.366 10.721 -15.687 1.00 43.94 89 SER A N 1
ATOM 685 C CA . SER A 1 89 ? -2.717 11.104 -15.239 1.00 43.94 89 SER A CA 1
ATOM 686 C C . SER A 1 89 ? -3.273 10.254 -14.082 1.00 43.94 89 SER A C 1
ATOM 688 O O . SER A 1 89 ? -4.267 10.653 -13.480 1.00 43.94 89 SER A O 1
ATOM 690 N N . ARG A 1 90 ? -2.681 9.092 -13.768 1.00 50.34 90 ARG A N 1
ATOM 691 C CA . ARG A 1 90 ? -3.044 8.262 -12.600 1.00 50.34 90 ARG A CA 1
ATOM 692 C C . ARG A 1 90 ? -2.237 8.625 -11.354 1.00 50.34 90 ARG A C 1
ATOM 694 O O . ARG A 1 90 ? -2.507 8.078 -10.289 1.00 50.34 90 ARG A O 1
ATOM 701 N N . GLU A 1 91 ? -1.280 9.546 -11.470 1.00 60.38 91 GLU A N 1
ATOM 702 C CA . GLU A 1 91 ? -0.482 10.015 -10.339 1.00 60.38 91 GLU A CA 1
ATOM 703 C C . GLU A 1 91 ? -1.249 10.987 -9.429 1.00 60.38 91 GLU A C 1
ATOM 705 O O . GLU A 1 91 ? -0.833 11.209 -8.297 1.00 60.38 91 GLU A O 1
ATOM 710 N N . GLY A 1 92 ? -2.405 11.484 -9.880 1.00 61.50 92 GLY A N 1
ATOM 711 C CA . GLY A 1 92 ? -3.227 12.482 -9.199 1.00 61.50 92 GLY A CA 1
ATOM 712 C C . GLY A 1 92 ? -3.781 12.123 -7.811 1.00 61.50 92 GLY A C 1
ATOM 713 O O . GLY A 1 92 ? -3.685 11.000 -7.298 1.00 61.50 92 GLY A O 1
ATOM 714 N N . SER A 1 93 ? -4.382 13.148 -7.209 1.00 76.50 93 SER A N 1
ATOM 715 C CA . SER A 1 93 ? -5.078 13.103 -5.926 1.00 76.50 93 SER A CA 1
ATOM 716 C C . SER A 1 93 ? -6.463 12.433 -6.034 1.00 76.50 93 SER A C 1
ATOM 718 O O . SER A 1 93 ? -6.918 12.075 -7.116 1.00 76.50 93 SER A O 1
ATOM 720 N N . CYS A 1 94 ? -7.120 12.196 -4.898 1.00 82.94 94 CYS A N 1
ATOM 721 C CA . CYS A 1 94 ? -8.350 11.411 -4.785 1.00 82.94 94 CYS A CA 1
ATOM 722 C C . CYS A 1 94 ? -9.604 12.209 -5.203 1.00 82.94 94 CYS A C 1
ATOM 724 O O . CYS A 1 94 ? -10.337 12.730 -4.360 1.00 82.94 94 CYS A O 1
ATOM 726 N N . ASP A 1 95 ? -9.850 12.269 -6.512 1.00 73.19 95 ASP A N 1
ATOM 727 C CA . ASP A 1 95 ? -11.065 12.800 -7.150 1.00 73.19 95 ASP A CA 1
ATOM 728 C C . ASP A 1 95 ? -12.236 11.790 -7.215 1.00 73.19 95 ASP A C 1
ATOM 730 O O . ASP A 1 95 ? -13.389 12.184 -7.403 1.00 73.19 95 ASP A O 1
ATOM 734 N N . ARG A 1 96 ? -11.939 10.497 -7.026 1.00 75.62 96 ARG A N 1
ATOM 735 C CA . ARG A 1 96 ? -12.873 9.356 -7.002 1.00 75.62 96 ARG A CA 1
ATOM 736 C C . ARG A 1 96 ? -14.121 9.598 -6.142 1.00 75.62 96 ARG A C 1
ATOM 738 O O . ARG A 1 96 ? -14.041 9.735 -4.920 1.00 75.62 96 ARG A O 1
ATOM 745 N N . SER A 1 97 ? -15.291 9.569 -6.782 1.00 74.62 97 SER A N 1
ATOM 746 C CA . SER A 1 97 ? -16.598 9.828 -6.159 1.00 74.62 97 SER A CA 1
ATOM 747 C C . SER A 1 97 ? -17.103 8.691 -5.265 1.00 74.62 97 SER A C 1
ATOM 749 O O . SER A 1 97 ? -17.977 8.909 -4.429 1.00 74.62 97 SER A O 1
ATOM 751 N N . GLU A 1 98 ? -16.541 7.488 -5.394 1.00 77.81 98 GLU A N 1
ATOM 752 C CA . GLU A 1 98 ? -16.807 6.338 -4.527 1.00 77.81 98 GLU A CA 1
ATOM 753 C C . GLU A 1 98 ? -16.068 6.394 -3.175 1.00 77.81 98 GLU A C 1
ATOM 755 O O . GLU A 1 98 ? -16.309 5.555 -2.300 1.00 77.81 98 GLU A O 1
ATOM 760 N N . CYS A 1 99 ? -15.161 7.361 -2.994 1.00 85.12 99 CYS A N 1
ATOM 761 C CA . CYS A 1 99 ? -14.407 7.554 -1.758 1.00 85.12 99 CYS A CA 1
ATOM 762 C C . CYS A 1 99 ? -15.091 8.555 -0.821 1.00 85.12 99 CYS A C 1
ATOM 764 O O . CYS A 1 99 ? -15.656 9.564 -1.239 1.00 85.12 99 CYS A O 1
ATOM 766 N N . ALA A 1 100 ? -15.012 8.293 0.486 1.00 86.62 100 ALA A N 1
ATOM 767 C CA . ALA A 1 100 ? -15.614 9.155 1.496 1.00 86.62 100 ALA A CA 1
ATOM 768 C C . ALA A 1 100 ? -15.010 10.574 1.487 1.00 86.62 100 ALA A C 1
ATOM 770 O O . ALA A 1 100 ? -13.828 10.779 1.193 1.00 86.62 100 ALA A O 1
ATOM 771 N N . LEU A 1 101 ? -15.819 11.572 1.860 1.00 88.69 101 LEU A N 1
ATOM 772 C CA . LEU A 1 101 ? -15.346 12.952 2.027 1.00 88.69 101 LEU A CA 1
ATOM 773 C C . LEU A 1 101 ? -14.302 13.040 3.150 1.00 88.69 101 LEU A C 1
ATOM 775 O O . LEU A 1 101 ? -13.265 13.672 2.978 1.00 88.69 101 LEU A O 1
ATOM 779 N N . GLN A 1 102 ? -14.550 12.362 4.273 1.00 92.75 102 GLN A N 1
ATOM 780 C CA . GLN A 1 102 ? -13.578 12.184 5.348 1.00 92.75 102 GLN A CA 1
ATOM 781 C C . GLN A 1 102 ? -12.563 11.104 4.951 1.00 92.75 102 GLN A C 1
ATOM 783 O O . GLN A 1 102 ? -12.925 9.939 4.788 1.00 92.75 102 GLN A O 1
ATOM 788 N N . LYS A 1 103 ? -11.296 11.498 4.801 1.00 93.56 103 LYS A N 1
ATOM 789 C CA . LYS A 1 103 ? -10.175 10.629 4.420 1.00 93.56 103 LYS A CA 1
ATOM 790 C C . LYS A 1 103 ? -9.145 10.594 5.549 1.00 93.56 103 LYS A C 1
ATOM 792 O O . LYS A 1 103 ? -8.970 11.588 6.255 1.00 93.56 103 LYS A O 1
ATOM 797 N N . THR A 1 104 ? -8.461 9.463 5.710 1.00 94.94 104 THR A N 1
ATOM 798 C CA . THR A 1 104 ? -7.391 9.272 6.703 1.00 94.94 104 THR A CA 1
ATOM 799 C C . THR A 1 104 ? -6.105 8.860 5.998 1.00 94.94 104 THR A C 1
ATOM 801 O O . THR A 1 104 ? -6.138 8.019 5.105 1.00 94.94 104 THR A O 1
ATOM 804 N N . CYS A 1 105 ? -4.974 9.443 6.397 1.00 95.94 105 CYS A N 1
ATOM 805 C CA . CYS A 1 105 ? -3.656 9.072 5.896 1.00 95.94 105 CYS A CA 1
ATOM 806 C C . CYS A 1 105 ? -3.221 7.727 6.496 1.00 95.94 105 CYS A C 1
ATOM 808 O O . CYS A 1 105 ? -3.126 7.606 7.716 1.00 95.94 105 CYS A O 1
ATOM 810 N N . SER A 1 106 ? -2.912 6.746 5.649 1.00 95.31 106 SER A N 1
ATOM 811 C CA . SER A 1 106 ? -2.477 5.408 6.064 1.00 95.31 106 SER A CA 1
ATOM 812 C C . SER A 1 106 ? -1.057 5.354 6.642 1.00 95.31 106 SER A C 1
ATOM 814 O O . SER A 1 106 ? -0.721 4.345 7.250 1.00 95.31 106 SER A O 1
ATOM 816 N N . LEU A 1 107 ? -0.223 6.387 6.436 1.00 93.94 107 LEU A N 1
ATOM 817 C CA . LEU A 1 107 ? 1.231 6.305 6.679 1.00 93.94 107 LEU A CA 1
ATOM 818 C C . LEU A 1 107 ? 1.738 7.090 7.896 1.00 93.94 107 LEU A C 1
ATOM 820 O O . LEU A 1 107 ? 2.650 6.642 8.574 1.00 93.94 107 LEU A O 1
ATOM 824 N N . GLY A 1 108 ? 1.203 8.286 8.163 1.00 93.75 108 GLY A N 1
ATOM 825 C CA . GLY A 1 108 ? 1.588 9.064 9.352 1.00 93.75 108 GLY A CA 1
ATOM 826 C C . GLY A 1 108 ? 3.034 9.593 9.416 1.00 93.75 108 GLY A C 1
ATOM 827 O O . GLY A 1 108 ? 3.398 10.121 10.461 1.00 93.75 108 GLY A O 1
ATOM 828 N N . LEU A 1 109 ? 3.823 9.502 8.334 1.00 91.56 109 LEU A N 1
ATOM 829 C CA . LEU A 1 109 ? 5.293 9.674 8.315 1.00 91.56 109 LEU A CA 1
ATOM 830 C C . LEU A 1 109 ? 5.851 10.960 8.958 1.00 91.56 109 LEU A C 1
ATOM 832 O O . LEU A 1 109 ? 7.009 10.980 9.367 1.00 91.56 109 LEU A O 1
ATOM 836 N N . LEU A 1 110 ? 5.068 12.043 9.011 1.00 92.69 110 LEU A N 1
ATOM 837 C CA . LEU A 1 110 ? 5.515 13.359 9.476 1.00 92.69 110 LEU A CA 1
ATOM 838 C C . LEU A 1 110 ? 4.578 13.968 10.532 1.00 92.69 110 LEU A C 1
ATOM 840 O O . LEU A 1 110 ? 3.363 13.771 10.458 1.00 92.69 110 LEU A O 1
ATOM 844 N N . PRO A 1 111 ? 5.087 14.835 11.434 1.00 93.25 111 PRO A N 1
ATOM 845 C CA . PRO A 1 111 ? 4.252 15.648 12.326 1.00 93.25 111 PRO A CA 1
ATOM 846 C C . PRO A 1 111 ? 3.234 16.537 11.589 1.00 93.25 111 PRO A C 1
ATOM 848 O O . PRO A 1 111 ? 2.176 16.838 12.136 1.00 93.25 111 PRO A O 1
ATOM 851 N N . SER A 1 112 ? 3.539 16.924 10.344 1.00 94.44 112 SER A N 1
ATOM 852 C CA . SER A 1 112 ? 2.678 17.681 9.423 1.00 94.44 112 SER A CA 1
ATOM 853 C C . SER A 1 112 ? 1.649 16.823 8.666 1.00 94.44 112 SER A C 1
ATOM 855 O O . SER A 1 112 ? 0.914 17.347 7.828 1.00 94.44 112 SER A O 1
ATOM 857 N N . CYS A 1 113 ? 1.568 15.517 8.945 1.00 96.50 113 CYS A N 1
ATOM 858 C CA . CYS A 1 113 ? 0.527 14.639 8.418 1.00 96.50 113 CYS A CA 1
ATOM 859 C C . CYS A 1 113 ? -0.871 15.202 8.726 1.00 96.50 113 CYS A C 1
ATOM 861 O O . CYS A 1 113 ? -1.189 15.504 9.877 1.00 96.50 113 CYS A O 1
ATOM 863 N N . LEU A 1 114 ? -1.744 15.256 7.714 1.00 96.06 114 LEU A N 1
ATOM 864 C CA . LEU A 1 114 ? -3.125 15.745 7.855 1.00 96.06 114 LEU A CA 1
ATOM 865 C C . LEU A 1 114 ? -4.028 14.804 8.678 1.00 96.06 114 LEU A C 1
ATOM 867 O O . LEU A 1 114 ? -5.181 15.137 8.940 1.00 96.06 114 LEU A O 1
ATOM 871 N N . LYS A 1 115 ? -3.514 13.632 9.084 1.00 95.88 115 LYS A N 1
ATOM 872 C CA . LYS A 1 115 ? -4.197 12.581 9.856 1.00 95.88 115 LYS A CA 1
ATOM 873 C C . LYS A 1 115 ? -5.546 12.223 9.234 1.00 95.88 115 LYS A C 1
ATOM 875 O O . LYS A 1 115 ? -5.550 11.535 8.217 1.00 95.88 115 LYS A O 1
ATOM 880 N N . THR A 1 116 ? -6.652 12.696 9.804 1.00 95.75 116 THR A N 1
ATOM 881 C CA . THR A 1 116 ? -8.007 12.545 9.263 1.00 95.75 116 THR A CA 1
ATOM 882 C C . THR A 1 116 ? -8.584 13.921 8.952 1.00 95.75 116 THR A C 1
ATOM 884 O O . THR A 1 116 ? -8.672 14.765 9.842 1.00 95.75 116 THR A O 1
ATOM 887 N N . LEU A 1 117 ? -9.011 14.136 7.707 1.00 94.44 117 LEU A N 1
ATOM 888 C CA . LEU A 1 117 ? -9.511 15.421 7.217 1.00 94.44 117 LEU A CA 1
ATOM 889 C C . LEU A 1 117 ? -10.668 15.217 6.227 1.00 94.44 117 LEU A C 1
ATOM 891 O O . LEU A 1 117 ? -10.679 14.263 5.448 1.00 94.44 117 LEU A O 1
ATOM 895 N N . THR A 1 118 ? -11.636 16.133 6.236 1.00 92.94 118 THR A N 1
ATOM 896 C CA . THR A 1 118 ? -12.714 16.188 5.239 1.00 92.94 118 THR A CA 1
ATOM 897 C C . THR A 1 118 ? -12.207 16.855 3.961 1.00 92.94 118 THR A C 1
ATOM 899 O O . THR A 1 118 ? -12.224 18.077 3.834 1.00 92.94 118 THR A O 1
ATOM 902 N N . ASP A 1 119 ? -11.751 16.049 3.005 1.00 86.88 119 ASP A N 1
ATOM 903 C CA . ASP A 1 119 ? -11.263 16.492 1.700 1.00 86.88 119 ASP A CA 1
ATOM 904 C C . ASP A 1 119 ? -12.368 16.380 0.643 1.00 86.88 119 ASP A C 1
ATOM 906 O O . ASP A 1 119 ? -12.472 15.388 -0.087 1.00 86.88 119 ASP A O 1
ATOM 910 N N . ALA A 1 120 ? -13.210 17.415 0.597 1.00 81.62 120 ALA A N 1
ATOM 911 C CA . ALA A 1 120 ? -14.310 17.551 -0.358 1.00 81.62 120 ALA A CA 1
ATOM 912 C C . ALA A 1 120 ? -13.878 18.090 -1.736 1.00 81.62 120 ALA A C 1
ATOM 914 O O . ALA A 1 120 ? -14.678 18.075 -2.666 1.00 81.62 120 ALA A O 1
ATOM 915 N N . CYS A 1 121 ? -12.637 18.572 -1.882 1.00 78.75 121 CYS A N 1
ATOM 916 C CA . CYS A 1 121 ? -12.088 18.998 -3.174 1.00 78.75 121 CYS A CA 1
ATOM 917 C C . CYS A 1 121 ? -11.170 17.949 -3.822 1.00 78.75 121 CYS A C 1
ATOM 919 O O . CYS A 1 121 ? -10.777 18.141 -4.972 1.00 78.75 121 CYS A O 1
ATOM 921 N N . GLY A 1 122 ? -10.846 16.864 -3.108 1.00 80.00 122 GLY A N 1
ATOM 922 C CA . GLY A 1 122 ? -10.071 15.731 -3.618 1.00 80.00 122 GLY A CA 1
ATOM 923 C C . GLY A 1 122 ? -8.600 16.048 -3.883 1.00 80.00 122 GLY A C 1
ATOM 924 O O . GLY A 1 122 ? -8.008 15.449 -4.776 1.00 80.00 122 GLY A O 1
ATOM 925 N N . LYS A 1 123 ? -8.019 17.026 -3.171 1.00 85.81 123 LYS A N 1
ATOM 926 C CA . LYS A 1 123 ? -6.656 17.556 -3.416 1.00 85.81 123 LYS A CA 1
ATOM 927 C C . LYS A 1 123 ? -5.655 17.285 -2.297 1.00 85.81 123 LYS A C 1
ATOM 929 O O . LYS A 1 123 ? -4.459 17.467 -2.498 1.00 85.81 123 LYS A O 1
ATOM 934 N N . ASN A 1 124 ? -6.133 16.899 -1.118 1.00 91.25 124 ASN A N 1
ATOM 935 C CA . ASN A 1 124 ? -5.314 16.782 0.089 1.00 91.25 124 ASN A CA 1
ATOM 936 C C . ASN A 1 124 ? -4.792 15.354 0.307 1.00 91.25 124 ASN A C 1
ATOM 938 O O . ASN A 1 124 ? -3.972 15.127 1.199 1.00 91.25 124 ASN A O 1
ATOM 942 N N . PHE A 1 125 ? -5.283 14.396 -0.486 1.00 94.38 125 PHE A N 1
ATOM 943 C CA . PHE A 1 125 ? -4.946 12.982 -0.399 1.00 94.38 125 PHE A CA 1
ATOM 944 C C . PHE A 1 125 ? -4.727 12.353 -1.774 1.00 94.38 125 PHE A C 1
ATOM 946 O O . PHE A 1 125 ? -5.487 12.602 -2.704 1.00 94.38 125 PHE A O 1
ATOM 953 N N . TYR A 1 126 ? -3.754 11.455 -1.862 1.00 93.88 126 TYR A N 1
ATOM 954 C CA . TYR A 1 126 ? -3.536 10.526 -2.964 1.00 93.88 126 TYR A CA 1
ATOM 955 C C . TYR A 1 126 ? -4.273 9.215 -2.683 1.00 93.88 126 TYR A C 1
ATOM 957 O O . TYR A 1 126 ? -4.235 8.695 -1.566 1.00 93.88 126 TYR A O 1
ATOM 965 N N . HIS A 1 127 ? -4.962 8.693 -3.697 1.00 93.94 127 HIS A N 1
ATOM 966 C CA . HIS A 1 127 ? -5.762 7.469 -3.606 1.00 93.94 127 HIS A CA 1
ATOM 967 C C . HIS A 1 127 ? -4.907 6.201 -3.753 1.00 93.94 127 HIS A C 1
ATOM 969 O O . HIS A 1 127 ? -4.068 6.148 -4.658 1.00 93.94 127 HIS A O 1
ATOM 975 N N . LEU A 1 128 ? -5.160 5.179 -2.923 1.00 93.56 128 LEU A N 1
ATOM 976 C CA . LEU A 1 128 ? -4.565 3.835 -3.035 1.00 93.56 128 LEU A CA 1
ATOM 977 C C . LEU A 1 128 ? -5.643 2.770 -3.292 1.00 93.56 128 LEU A C 1
ATOM 979 O O . LEU A 1 128 ? -5.614 2.089 -4.315 1.00 93.56 128 LEU A O 1
ATOM 983 N N . THR A 1 129 ? -6.610 2.659 -2.380 1.00 92.69 129 THR A N 1
ATOM 984 C CA . THR A 1 129 ? -7.760 1.737 -2.418 1.00 92.69 129 THR A CA 1
ATOM 985 C C . THR A 1 129 ? -8.967 2.435 -1.778 1.00 92.69 129 THR A C 1
ATOM 987 O O . THR A 1 129 ? -8.824 3.502 -1.177 1.00 92.69 129 THR A O 1
ATOM 990 N N . LYS A 1 130 ? -10.182 1.880 -1.878 1.00 91.94 130 LYS A N 1
ATOM 991 C CA . LYS A 1 130 ? -11.356 2.432 -1.184 1.00 91.94 130 LYS A CA 1
ATOM 992 C C . LYS A 1 130 ? -11.141 2.331 0.329 1.00 91.94 130 LYS A C 1
ATOM 994 O O . LYS A 1 130 ? -11.373 1.285 0.933 1.00 91.94 130 LYS A O 1
ATOM 999 N N . GLY A 1 131 ? -10.739 3.456 0.915 1.00 91.88 131 GLY A N 1
ATOM 1000 C CA . GLY A 1 131 ? -10.473 3.620 2.342 1.00 91.88 131 GLY A CA 1
ATOM 1001 C C . GLY A 1 131 ? -9.015 3.960 2.665 1.00 91.88 131 GLY A C 1
ATOM 1002 O O . GLY A 1 131 ? -8.771 4.675 3.636 1.00 91.88 131 GLY A O 1
ATOM 1003 N N . GLU A 1 132 ? -8.058 3.567 1.822 1.00 94.56 132 GLU A N 1
ATOM 1004 C CA . GLU A 1 132 ? -6.625 3.800 2.048 1.00 94.56 132 GLU A CA 1
ATOM 1005 C C . GLU A 1 132 ? -6.099 4.939 1.170 1.00 94.56 132 GLU A C 1
ATOM 1007 O O . GLU A 1 132 ? -6.230 4.937 -0.056 1.00 94.56 132 GLU A O 1
ATOM 1012 N N . HIS A 1 133 ? -5.493 5.929 1.823 1.00 95.44 133 HIS A N 1
ATOM 1013 C CA . HIS A 1 133 ? -5.09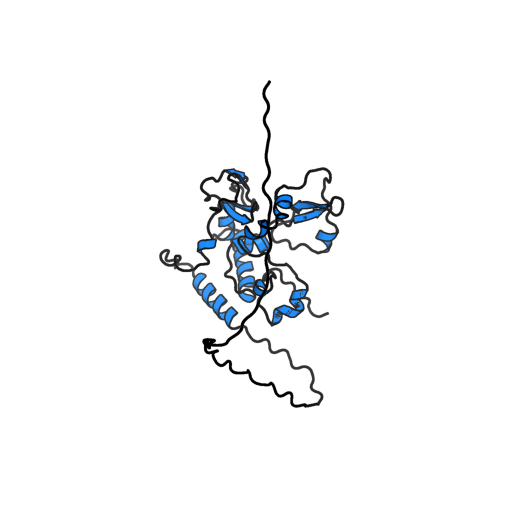3 7.189 1.207 1.00 95.44 133 HIS A CA 1
ATOM 1014 C C . HIS A 1 133 ? -3.778 7.689 1.821 1.00 95.44 133 HIS A C 1
ATOM 1016 O O . HIS A 1 133 ? -3.473 7.385 2.972 1.00 95.44 133 HIS A O 1
ATOM 1022 N N . VAL A 1 134 ? -3.025 8.530 1.111 1.00 95.94 134 VAL A N 1
ATOM 1023 C CA . VAL A 1 134 ? -1.844 9.228 1.661 1.00 95.94 134 VAL A CA 1
ATOM 1024 C C . VAL A 1 134 ? -2.078 10.727 1.595 1.00 95.94 134 VAL A C 1
ATOM 1026 O O . VAL A 1 134 ? -2.342 11.241 0.515 1.00 95.94 134 VAL A O 1
ATOM 1029 N N . CYS A 1 135 ? -1.996 11.452 2.713 1.00 96.00 135 CYS A N 1
ATOM 1030 C CA . CYS A 1 135 ? -2.101 12.914 2.658 1.00 96.00 135 CYS A CA 1
ATOM 1031 C C . CYS A 1 135 ? -0.863 13.532 1.994 1.00 96.00 135 CYS A C 1
ATOM 1033 O O . CYS A 1 135 ? 0.241 13.034 2.220 1.00 96.00 135 CYS A O 1
ATOM 1035 N N . SER A 1 136 ? -1.021 14.627 1.245 1.00 94.19 136 SER A N 1
ATOM 1036 C CA . SER A 1 136 ? 0.055 15.192 0.411 1.00 94.19 136 SER A CA 1
ATOM 1037 C C . SER A 1 136 ? 1.395 15.410 1.140 1.00 94.19 136 SER A C 1
ATOM 1039 O O . SER A 1 136 ? 2.397 14.926 0.624 1.00 94.19 136 SER A O 1
ATOM 1041 N N . PRO A 1 137 ? 1.454 15.947 2.383 1.00 94.50 137 PRO A N 1
ATOM 1042 C CA . PRO A 1 137 ? 2.718 16.071 3.123 1.00 94.50 137 PRO A CA 1
ATOM 1043 C C . PRO A 1 137 ? 3.480 14.750 3.333 1.00 94.50 137 PRO A C 1
ATOM 1045 O O . PRO A 1 137 ? 4.704 14.745 3.358 1.00 94.50 137 PRO A O 1
ATOM 1048 N N . CYS A 1 138 ? 2.776 13.619 3.470 1.00 95.25 138 CYS A N 1
ATOM 1049 C CA . CYS A 1 138 ? 3.398 12.293 3.568 1.00 95.25 138 CYS A CA 1
ATOM 1050 C C . CYS A 1 138 ? 3.665 11.649 2.201 1.00 95.25 138 CYS A C 1
ATOM 1052 O O . CYS A 1 138 ? 4.388 10.662 2.145 1.00 95.25 138 CYS A O 1
ATOM 1054 N N . TYR A 1 139 ? 3.077 12.167 1.121 1.00 94.50 139 TYR A N 1
ATOM 1055 C CA . TYR A 1 139 ? 3.407 11.754 -0.241 1.00 94.50 139 TYR A CA 1
ATOM 1056 C C . TYR A 1 139 ? 4.692 12.446 -0.704 1.00 94.50 139 TYR A C 1
ATOM 1058 O O . TYR A 1 139 ? 5.583 11.796 -1.234 1.00 94.50 139 TYR A O 1
ATOM 1066 N N . ASP A 1 140 ? 4.832 13.742 -0.425 1.00 92.44 140 ASP A N 1
ATOM 1067 C CA . ASP A 1 140 ? 5.980 14.556 -0.836 1.00 92.44 140 ASP A CA 1
ATOM 1068 C C . ASP A 1 140 ? 7.293 14.127 -0.156 1.00 92.44 140 ASP A C 1
ATOM 1070 O O . ASP A 1 140 ? 8.321 13.991 -0.821 1.00 92.44 140 ASP A O 1
ATOM 1074 N N . GLU A 1 141 ? 7.229 13.770 1.132 1.00 92.69 141 GLU A N 1
ATOM 1075 C CA . GLU A 1 141 ? 8.306 13.131 1.915 1.00 92.69 141 GLU A CA 1
ATOM 1076 C C . GLU A 1 141 ? 8.936 11.902 1.223 1.00 92.69 141 GLU A C 1
ATOM 1078 O O . GLU A 1 141 ? 10.115 11.607 1.417 1.00 92.69 141 GLU A O 1
ATOM 1083 N N . ILE A 1 142 ? 8.171 11.183 0.397 1.00 93.44 142 ILE A N 1
ATOM 1084 C CA . ILE A 1 142 ? 8.609 9.947 -0.267 1.00 93.44 142 ILE A CA 1
ATOM 1085 C C . ILE A 1 142 ? 9.457 10.223 -1.514 1.00 93.44 142 ILE A C 1
ATOM 1087 O O . ILE A 1 142 ? 10.165 9.327 -1.969 1.00 93.44 142 ILE A O 1
ATOM 1091 N N . TRP A 1 143 ? 9.410 11.423 -2.102 1.00 85.56 143 TRP A N 1
ATOM 1092 C CA . TRP A 1 143 ? 10.049 11.665 -3.403 1.00 85.56 143 TRP A CA 1
ATOM 1093 C C . TRP A 1 143 ? 10.818 12.978 -3.539 1.00 85.56 143 TRP A C 1
ATOM 1095 O O . TRP A 1 143 ? 11.681 13.061 -4.417 1.00 85.56 143 TRP A O 1
ATOM 1105 N N . MET A 1 144 ? 10.560 13.978 -2.693 1.00 86.94 144 MET A N 1
ATOM 1106 C CA . MET A 1 144 ? 11.295 15.241 -2.726 1.00 86.94 144 MET A CA 1
ATOM 1107 C C . MET A 1 144 ? 12.716 15.083 -2.166 1.00 86.94 144 MET A C 1
ATOM 1109 O O . MET A 1 144 ? 12.949 14.454 -1.134 1.00 86.94 144 MET A O 1
ATOM 1113 N N . THR A 1 145 ? 13.698 15.662 -2.857 1.00 77.44 145 THR A N 1
ATOM 1114 C CA . THR A 1 145 ? 15.120 15.541 -2.506 1.00 77.44 145 THR A CA 1
ATOM 1115 C C . THR A 1 145 ? 15.422 16.126 -1.123 1.00 77.44 145 THR A C 1
ATOM 1117 O O . THR A 1 145 ? 15.042 17.256 -0.832 1.00 77.44 145 THR A O 1
ATOM 1120 N N . GLY A 1 146 ? 16.169 15.384 -0.299 1.00 77.06 146 GLY A N 1
ATOM 1121 C CA . GLY A 1 146 ? 16.573 15.794 1.056 1.00 77.06 146 GLY A CA 1
ATOM 1122 C C . GLY A 1 146 ? 15.738 15.180 2.185 1.00 77.06 146 GLY A C 1
ATOM 1123 O O . GLY A 1 146 ? 16.126 15.284 3.345 1.00 77.06 146 GLY A O 1
ATOM 1124 N N . HIS A 1 147 ? 14.639 14.504 1.849 1.00 84.38 147 HIS A N 1
ATOM 1125 C CA . HIS A 1 147 ? 13.795 13.759 2.783 1.00 84.38 147 HIS A CA 1
ATOM 1126 C C . HIS A 1 147 ? 14.309 12.322 2.994 1.00 84.38 147 HIS A C 1
ATOM 1128 O O . HIS A 1 147 ? 14.953 11.753 2.107 1.00 84.38 147 HIS A O 1
ATOM 1134 N N . ILE A 1 148 ? 14.046 11.713 4.159 1.00 83.12 148 ILE A N 1
ATOM 1135 C CA . ILE A 1 148 ? 14.620 10.395 4.495 1.00 83.12 148 ILE A CA 1
ATOM 1136 C C . ILE A 1 148 ? 13.957 9.271 3.690 1.00 83.12 148 ILE A C 1
ATOM 1138 O O . ILE A 1 148 ? 14.642 8.395 3.159 1.00 83.12 148 ILE A O 1
ATOM 1142 N N . HIS A 1 149 ? 12.637 9.339 3.494 1.00 88.00 149 HIS A N 1
ATOM 1143 C CA . HIS A 1 149 ? 11.918 8.347 2.693 1.00 88.00 149 HIS A CA 1
ATOM 1144 C C . HIS A 1 149 ? 12.246 8.462 1.195 1.00 88.00 149 HIS A C 1
ATOM 1146 O O . HIS A 1 149 ? 12.203 7.455 0.488 1.00 88.00 149 HIS A O 1
ATOM 1152 N N . ALA A 1 150 ? 12.677 9.637 0.720 1.00 90.50 150 ALA A N 1
ATOM 1153 C CA . ALA A 1 150 ? 13.145 9.829 -0.652 1.00 90.50 150 ALA A CA 1
ATOM 1154 C C . ALA A 1 150 ? 14.430 9.050 -0.985 1.00 90.50 150 ALA A C 1
ATOM 1156 O O . ALA A 1 150 ? 14.586 8.610 -2.128 1.00 90.50 150 ALA A O 1
ATOM 1157 N N . GLN A 1 151 ? 15.311 8.803 -0.006 1.00 91.31 151 GLN A N 1
ATOM 1158 C CA . GLN A 1 151 ? 16.459 7.909 -0.196 1.00 91.31 151 GLN A CA 1
ATOM 1159 C C . GLN A 1 151 ? 16.001 6.447 -0.308 1.00 91.31 151 GLN A C 1
ATOM 1161 O O . GLN A 1 151 ? 16.352 5.770 -1.272 1.00 91.31 151 GLN A O 1
ATOM 1166 N N . HIS A 1 152 ? 15.129 5.983 0.592 1.00 92.75 152 HIS A N 1
ATOM 1167 C CA . HIS A 1 152 ? 14.566 4.629 0.515 1.00 92.75 152 HIS A CA 1
ATOM 1168 C C . HIS A 1 152 ? 13.805 4.377 -0.802 1.00 92.75 152 HIS A C 1
ATOM 1170 O O . HIS A 1 152 ? 13.962 3.322 -1.418 1.00 92.75 152 HIS A O 1
ATOM 1176 N N . PHE A 1 153 ? 13.056 5.370 -1.294 1.00 94.69 153 PHE A N 1
ATOM 1177 C CA . PHE A 1 153 ? 12.421 5.333 -2.612 1.00 94.69 153 PHE A CA 1
ATOM 1178 C C . PHE A 1 153 ? 13.445 5.307 -3.760 1.00 94.69 153 PHE A C 1
ATOM 1180 O O . PHE A 1 153 ?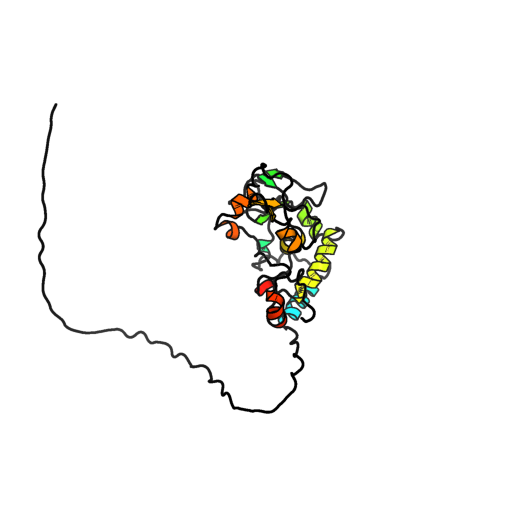 13.217 4.640 -4.771 1.00 94.69 153 PHE A O 1
ATOM 1187 N N . ALA A 1 154 ? 14.581 6.005 -3.639 1.00 92.31 154 ALA A N 1
ATOM 1188 C CA . ALA A 1 154 ? 15.668 5.952 -4.619 1.00 92.31 154 ALA A CA 1
ATOM 1189 C C . ALA A 1 154 ? 16.329 4.565 -4.692 1.00 92.31 154 ALA A C 1
ATOM 1191 O O . ALA A 1 154 ? 16.515 4.037 -5.792 1.00 92.31 154 ALA A O 1
ATOM 1192 N N . ASP A 1 155 ? 16.601 3.943 -3.548 1.00 92.00 155 ASP A N 1
ATOM 1193 C CA . ASP A 1 155 ? 17.208 2.610 -3.479 1.00 92.00 155 ASP A CA 1
ATOM 1194 C C . ASP A 1 155 ? 16.244 1.525 -3.988 1.00 92.00 155 ASP A C 1
ATOM 1196 O O . ASP A 1 155 ? 16.611 0.698 -4.830 1.00 92.00 155 ASP A O 1
ATOM 1200 N N . TRP A 1 156 ? 14.971 1.594 -3.582 1.00 94.44 156 TRP A N 1
ATOM 1201 C CA . TRP A 1 156 ? 13.902 0.739 -4.104 1.00 94.44 156 TRP A CA 1
ATOM 1202 C C . TRP A 1 156 ? 13.738 0.884 -5.625 1.00 94.44 156 TRP A C 1
ATOM 1204 O O . TRP A 1 156 ? 13.682 -0.125 -6.333 1.00 94.44 156 TRP A O 1
ATOM 1214 N N . LYS A 1 157 ? 13.770 2.116 -6.165 1.00 93.38 157 LYS A N 1
ATOM 1215 C CA . LYS A 1 157 ? 13.746 2.373 -7.619 1.00 93.38 157 LYS A CA 1
ATOM 1216 C C . LYS A 1 157 ? 14.856 1.613 -8.343 1.00 93.38 157 LYS A C 1
ATOM 1218 O O . LYS A 1 157 ? 14.596 0.992 -9.374 1.00 93.38 157 LYS A O 1
ATOM 1223 N N . VAL A 1 158 ? 16.079 1.613 -7.809 1.00 91.62 158 VAL A N 1
ATOM 1224 C CA . VAL A 1 158 ? 17.234 0.919 -8.409 1.00 91.62 158 VAL A CA 1
ATOM 1225 C C . VAL A 1 158 ? 17.059 -0.607 -8.434 1.00 91.62 158 VAL A C 1
ATOM 1227 O O . VAL A 1 158 ? 17.652 -1.271 -9.290 1.00 91.62 158 VAL A O 1
ATOM 1230 N N . ILE A 1 159 ? 16.252 -1.189 -7.544 1.00 91.00 159 ILE A N 1
ATOM 1231 C CA . ILE A 1 159 ? 15.887 -2.613 -7.588 1.00 91.00 159 ILE A CA 1
ATOM 1232 C C . ILE A 1 159 ? 14.744 -2.831 -8.588 1.00 91.00 159 ILE A C 1
ATOM 1234 O O . ILE A 1 159 ? 14.894 -3.613 -9.530 1.00 91.00 159 ILE A O 1
ATOM 1238 N N . TRP A 1 160 ? 13.655 -2.070 -8.449 1.00 92.44 160 TRP A N 1
ATOM 1239 C CA . TRP A 1 160 ? 12.458 -2.141 -9.292 1.00 92.44 160 TRP A CA 1
ATOM 1240 C C . TRP A 1 160 ? 12.788 -2.080 -10.790 1.00 92.44 160 TRP A C 1
ATOM 1242 O O . TRP A 1 160 ? 12.384 -2.956 -11.552 1.00 92.44 160 TRP A O 1
ATOM 1252 N N . CYS A 1 161 ? 13.625 -1.128 -11.213 1.00 89.44 161 CYS A N 1
ATOM 1253 C CA . CYS A 1 161 ? 13.997 -0.929 -12.622 1.00 89.44 161 CYS A CA 1
ATOM 1254 C C . CYS A 1 161 ? 14.779 -2.092 -13.268 1.00 89.44 161 CYS A C 1
ATOM 1256 O O . CYS A 1 161 ? 14.993 -2.076 -14.480 1.00 89.44 161 CYS A O 1
ATOM 1258 N N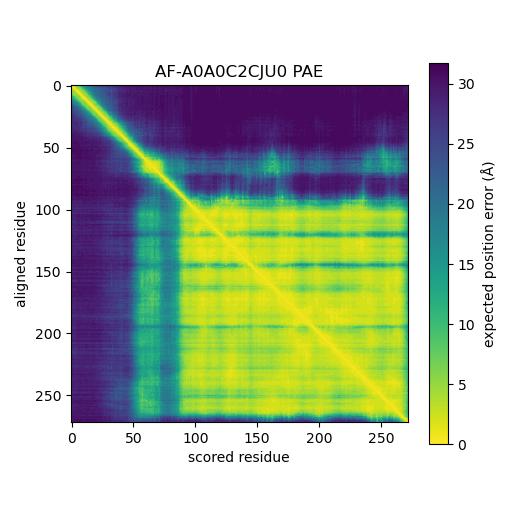 . LYS A 1 162 ? 15.251 -3.076 -12.490 1.00 86.69 162 LYS A N 1
ATOM 1259 C CA . LYS A 1 162 ? 15.950 -4.267 -13.010 1.00 86.69 162 LYS A CA 1
ATOM 1260 C C . LYS A 1 162 ? 14.983 -5.402 -13.353 1.00 86.69 162 LYS A C 1
ATOM 1262 O O . LYS A 1 162 ? 15.245 -6.145 -14.295 1.00 86.69 162 LYS A O 1
ATOM 1267 N N . MET A 1 163 ? 13.905 -5.537 -12.576 1.00 85.62 163 MET A N 1
ATOM 1268 C CA . MET A 1 163 ? 13.016 -6.710 -12.567 1.00 85.62 163 MET A CA 1
ATOM 1269 C C . MET A 1 163 ? 11.537 -6.378 -12.834 1.00 85.62 163 MET A C 1
ATOM 1271 O O . MET A 1 163 ? 10.716 -7.292 -12.839 1.00 85.62 163 MET A O 1
ATOM 1275 N N . SER A 1 164 ? 11.215 -5.110 -13.105 1.00 87.94 164 SER A N 1
ATOM 1276 C CA . SER A 1 164 ? 9.879 -4.599 -13.444 1.00 87.94 164 SER A CA 1
ATOM 1277 C C . SER A 1 164 ? 9.833 -3.992 -14.851 1.00 87.94 164 SER A C 1
ATOM 1279 O O . SER A 1 164 ? 10.861 -3.530 -15.358 1.00 87.94 164 SER A O 1
ATOM 1281 N N . ARG A 1 165 ? 8.646 -3.924 -15.464 1.00 85.50 165 ARG A N 1
ATOM 1282 C CA . ARG A 1 165 ? 8.363 -3.083 -16.643 1.00 85.50 165 ARG A CA 1
ATOM 1283 C C . ARG A 1 165 ? 7.584 -1.816 -16.284 1.00 85.50 165 ARG A C 1
ATOM 1285 O O . ARG A 1 165 ? 7.693 -0.819 -16.999 1.00 85.50 165 ARG A O 1
ATOM 1292 N N . CYS A 1 166 ? 6.793 -1.836 -15.211 1.00 86.62 166 CYS A N 1
ATOM 1293 C CA . CYS A 1 166 ? 6.068 -0.668 -14.717 1.00 86.62 166 CYS A CA 1
ATOM 1294 C C . CYS A 1 166 ? 7.029 0.464 -14.322 1.00 86.62 166 CYS A C 1
ATOM 1296 O O . CYS A 1 166 ? 8.014 0.244 -13.615 1.00 86.62 166 CYS A O 1
ATOM 1298 N N . PHE A 1 167 ? 6.722 1.699 -14.730 1.00 88.19 167 PHE A N 1
ATOM 1299 C CA . PHE A 1 167 ? 7.480 2.871 -14.287 1.00 88.19 167 PHE A CA 1
ATOM 1300 C C . PHE A 1 167 ? 7.303 3.063 -12.767 1.00 88.19 167 PHE A C 1
ATOM 1302 O O . PHE A 1 167 ? 6.164 3.038 -12.292 1.00 88.19 167 PHE A O 1
ATOM 1309 N N . PRO A 1 168 ? 8.388 3.231 -11.992 1.00 91.06 168 PRO A N 1
ATOM 1310 C CA . PRO A 1 168 ? 8.297 3.340 -10.542 1.00 91.06 168 PRO A CA 1
ATOM 1311 C C . PRO A 1 168 ? 7.746 4.703 -10.109 1.00 91.06 168 PRO A C 1
ATOM 1313 O O . PRO A 1 168 ? 8.398 5.730 -10.295 1.00 91.06 168 PRO A O 1
ATOM 1316 N N . THR A 1 169 ? 6.582 4.709 -9.460 1.00 91.94 169 THR A N 1
ATOM 1317 C CA . THR A 1 169 ? 6.002 5.912 -8.840 1.00 91.94 169 THR A CA 1
ATOM 1318 C C . THR A 1 169 ? 6.015 5.811 -7.311 1.00 91.94 169 THR A C 1
ATOM 1320 O O . THR A 1 169 ? 6.051 4.696 -6.777 1.00 91.94 169 THR A O 1
ATOM 1323 N N . PRO A 1 170 ? 5.952 6.942 -6.580 1.00 93.25 170 PRO A N 1
ATOM 1324 C CA . PRO A 1 170 ? 5.790 6.940 -5.127 1.00 93.25 170 PRO A CA 1
ATOM 1325 C C . PRO A 1 170 ? 4.604 6.084 -4.663 1.00 93.25 170 PRO A C 1
ATOM 1327 O O . PRO A 1 170 ? 4.726 5.380 -3.667 1.00 93.25 170 PRO A O 1
ATOM 1330 N N . ARG A 1 171 ? 3.492 6.034 -5.412 1.00 93.38 171 ARG A N 1
ATOM 1331 C CA . ARG A 1 171 ? 2.346 5.163 -5.093 1.00 93.38 171 ARG A CA 1
ATOM 1332 C C . ARG A 1 171 ? 2.676 3.670 -5.120 1.00 93.38 171 ARG A C 1
ATOM 1334 O O . ARG A 1 171 ? 2.228 2.951 -4.231 1.00 93.38 171 ARG A O 1
ATOM 1341 N N . PHE A 1 172 ? 3.462 3.203 -6.094 1.00 93.75 172 PHE A N 1
ATOM 1342 C CA . PHE A 1 172 ? 3.931 1.813 -6.093 1.00 93.75 172 PHE A CA 1
ATOM 1343 C C . PHE A 1 172 ? 4.798 1.529 -4.860 1.00 93.75 172 PHE A C 1
ATOM 1345 O O . PHE A 1 172 ? 4.579 0.522 -4.197 1.00 93.75 172 PHE A O 1
ATOM 1352 N N . PHE A 1 173 ? 5.713 2.436 -4.501 1.00 95.44 173 PHE A N 1
ATOM 1353 C CA . PHE A 1 173 ? 6.532 2.301 -3.291 1.00 95.44 173 PHE A CA 1
ATOM 1354 C C . PHE A 1 173 ? 5.687 2.305 -2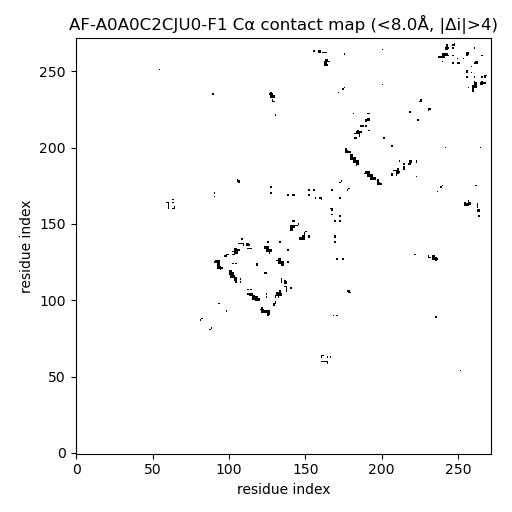.008 1.00 95.44 173 PHE A C 1
ATOM 1356 O O . PHE A 1 173 ? 5.904 1.473 -1.134 1.00 95.44 173 PHE A O 1
ATOM 1363 N N . VAL A 1 174 ? 4.665 3.162 -1.911 1.00 95.50 174 VAL A N 1
ATOM 1364 C CA . VAL A 1 174 ? 3.711 3.147 -0.790 1.00 95.50 174 VAL A CA 1
ATOM 1365 C C . VAL A 1 174 ? 3.058 1.775 -0.637 1.00 95.50 174 VAL A C 1
ATOM 1367 O O . VAL A 1 174 ? 3.064 1.219 0.458 1.00 95.50 174 VAL A O 1
ATOM 1370 N N . GLN A 1 175 ? 2.505 1.228 -1.722 1.00 94.00 175 GLN A N 1
ATOM 1371 C CA . GLN A 1 175 ? 1.762 -0.032 -1.677 1.00 94.00 175 GLN A CA 1
ATOM 1372 C C . GLN A 1 175 ? 2.660 -1.271 -1.526 1.00 94.00 175 GLN A C 1
ATOM 1374 O O . GLN A 1 175 ? 2.191 -2.284 -1.022 1.00 94.00 175 GLN A O 1
ATOM 1379 N N . ASP A 1 176 ? 3.928 -1.195 -1.939 1.00 94.75 176 ASP A N 1
ATOM 1380 C CA . ASP A 1 176 ? 4.894 -2.297 -1.855 1.00 94.75 176 ASP A CA 1
ATOM 1381 C C . ASP A 1 176 ? 5.758 -2.276 -0.580 1.00 94.75 176 ASP A C 1
ATOM 1383 O O . ASP A 1 176 ? 6.296 -3.313 -0.207 1.00 94.75 176 ASP A O 1
ATOM 1387 N N . GLN A 1 177 ? 5.929 -1.118 0.075 1.00 94.31 177 GLN A N 1
ATOM 1388 C CA . GLN A 1 177 ? 6.912 -0.941 1.157 1.00 94.31 177 GLN A CA 1
ATOM 1389 C C . GLN A 1 177 ? 6.393 -0.208 2.407 1.00 94.31 177 GLN A C 1
ATOM 1391 O O . GLN A 1 177 ? 6.980 -0.386 3.472 1.00 94.31 177 GLN A O 1
ATOM 1396 N N . LEU A 1 178 ? 5.349 0.631 2.324 1.00 94.81 178 LEU A N 1
ATOM 1397 C CA . LEU A 1 178 ? 4.952 1.514 3.441 1.00 94.81 178 LEU A CA 1
ATOM 1398 C C . LEU A 1 178 ? 3.549 1.260 4.014 1.00 94.81 178 LEU A C 1
ATOM 1400 O O . LEU A 1 178 ? 3.261 1.738 5.110 1.00 94.81 178 LEU A O 1
ATOM 1404 N N . LEU A 1 179 ? 2.661 0.556 3.306 1.00 94.38 179 LEU A N 1
ATOM 1405 C CA . LEU A 1 179 ? 1.352 0.195 3.855 1.00 94.38 179 LEU A CA 1
ATOM 1406 C C . LEU A 1 179 ? 1.487 -0.844 4.986 1.00 94.38 179 LEU A C 1
ATOM 1408 O O . LEU A 1 179 ? 2.161 -1.856 4.792 1.00 94.38 179 LEU A O 1
ATOM 1412 N N . PRO A 1 180 ? 0.803 -0.658 6.133 1.00 93.88 180 PRO A N 1
ATOM 1413 C CA . PRO A 1 180 ? 0.685 -1.700 7.149 1.00 93.88 180 PRO A CA 1
ATOM 1414 C C . PRO A 1 180 ? -0.019 -2.943 6.595 1.00 93.88 180 PRO A C 1
ATOM 1416 O O . PRO A 1 180 ? -1.041 -2.833 5.912 1.00 93.88 180 PRO A O 1
ATOM 1419 N N . TYR A 1 181 ? 0.481 -4.129 6.938 1.00 95.38 181 TYR A N 1
ATOM 1420 C CA . TYR A 1 181 ? -0.175 -5.386 6.577 1.00 95.38 181 TYR A CA 1
ATOM 1421 C C . TYR A 1 181 ? -1.505 -5.550 7.317 1.00 95.38 181 TYR A C 1
ATOM 1423 O O . TYR A 1 181 ? -1.683 -5.066 8.437 1.00 95.38 181 TYR A O 1
ATOM 1431 N N . TRP A 1 182 ? -2.418 -6.312 6.722 1.00 96.75 182 TRP A N 1
ATOM 1432 C CA . TRP A 1 182 ? -3.649 -6.762 7.365 1.00 96.75 182 TRP A CA 1
ATOM 1433 C C . TRP A 1 182 ? -3.552 -8.259 7.663 1.00 96.75 182 TRP A C 1
ATOM 1435 O O . TRP A 1 182 ? -3.378 -9.053 6.741 1.00 96.75 182 TRP A O 1
ATOM 1445 N N . LEU A 1 183 ? -3.670 -8.648 8.936 1.00 97.50 183 LEU A N 1
ATOM 1446 C CA . LEU A 1 183 ? -3.577 -10.043 9.384 1.00 97.50 183 LEU A CA 1
ATOM 1447 C C . LEU A 1 183 ? -4.872 -10.503 10.062 1.00 97.50 183 LEU A C 1
ATOM 1449 O O . LEU A 1 183 ? -5.495 -9.754 10.819 1.00 97.50 183 LEU A O 1
ATOM 1453 N N . GLU A 1 184 ? -5.258 -11.752 9.807 1.00 97.62 184 GLU A N 1
ATOM 1454 C CA . GLU A 1 184 ? -6.404 -12.407 10.439 1.00 97.62 184 GLU A CA 1
ATOM 1455 C C . GLU A 1 184 ? -6.011 -12.974 11.809 1.00 97.62 184 GLU A C 1
ATOM 1457 O O . GLU A 1 184 ? -5.050 -13.732 11.926 1.00 97.62 184 GLU A O 1
ATOM 1462 N N . CYS A 1 185 ? -6.743 -12.625 12.869 1.00 98.06 185 CYS A N 1
ATOM 1463 C CA . CYS A 1 185 ? -6.483 -13.179 14.196 1.00 98.06 185 CYS A CA 1
ATOM 1464 C C . CYS A 1 185 ? -6.879 -14.663 14.273 1.00 98.06 185 CYS A C 1
ATOM 1466 O O . CYS A 1 185 ? -8.068 -14.988 14.275 1.00 98.06 185 CYS A O 1
ATOM 1468 N N . SER A 1 186 ? -5.896 -15.540 14.488 1.00 97.56 186 SER A N 1
ATOM 1469 C CA . SER A 1 186 ? -6.052 -17.002 14.618 1.00 97.56 186 SER A CA 1
ATOM 1470 C C . SER A 1 186 ? -7.000 -17.488 15.733 1.00 97.56 186 SER A C 1
ATOM 1472 O O . SER A 1 186 ? -7.308 -18.676 15.794 1.00 97.56 186 SER A O 1
ATOM 1474 N N . LYS A 1 187 ? -7.480 -16.598 16.619 1.00 97.75 187 LYS A N 1
ATOM 1475 C CA . LYS A 1 187 ? -8.469 -16.911 17.672 1.00 97.75 187 LYS A CA 1
ATOM 1476 C C . LYS A 1 187 ? -9.898 -16.454 17.377 1.00 97.75 187 LYS A C 1
ATOM 1478 O O . LYS A 1 187 ? -10.822 -16.982 17.988 1.00 97.75 187 LYS A O 1
ATOM 1483 N N . CYS A 1 188 ? -10.091 -15.429 16.545 1.00 97.56 188 CYS A N 1
ATOM 1484 C CA . CYS A 1 188 ? -11.403 -14.784 16.380 1.00 97.56 188 CYS A CA 1
ATOM 1485 C C . CYS A 1 188 ? -11.757 -14.397 14.939 1.00 97.56 188 CYS A C 1
ATOM 1487 O O . CYS A 1 188 ? -12.823 -13.826 14.721 1.00 97.56 188 CYS A O 1
ATOM 1489 N N . HIS A 1 189 ? -10.885 -14.690 13.968 1.00 97.38 189 HIS A N 1
ATOM 1490 C CA . HIS A 1 189 ? -11.100 -14.515 12.524 1.00 97.38 189 HIS A CA 1
ATOM 1491 C C . HIS A 1 189 ? -11.416 -13.073 12.067 1.00 97.38 189 HIS A C 1
ATOM 1493 O O . HIS A 1 189 ? -11.813 -12.830 10.925 1.00 97.38 189 HIS A O 1
ATOM 1499 N N . LYS A 1 190 ? -11.197 -12.092 12.956 1.00 98.06 190 LYS A N 1
ATOM 1500 C CA . LYS A 1 190 ? -11.236 -10.655 12.661 1.00 98.06 190 LYS A CA 1
ATOM 1501 C C . LYS A 1 190 ? -9.887 -10.211 12.103 1.00 98.06 190 LYS A C 1
ATOM 1503 O O . LYS A 1 190 ? -8.844 -10.508 12.694 1.00 98.06 190 LYS A O 1
ATOM 1508 N N . PHE A 1 191 ? -9.911 -9.437 11.025 1.00 97.81 191 PHE A N 1
ATOM 1509 C CA . PHE A 1 191 ? -8.715 -8.794 10.485 1.00 97.81 191 PHE A CA 1
ATOM 1510 C C . PHE A 1 191 ? -8.320 -7.560 11.304 1.00 97.81 191 PHE A C 1
ATOM 1512 O O . PHE A 1 191 ? -9.166 -6.788 11.768 1.00 97.81 191 PHE A O 1
ATOM 1519 N N . ARG A 1 192 ? -7.011 -7.359 11.466 1.00 97.25 192 ARG A N 1
ATOM 1520 C CA . ARG A 1 192 ? -6.398 -6.185 12.101 1.00 97.25 192 ARG A CA 1
ATOM 1521 C C . ARG A 1 192 ? -5.286 -5.636 11.217 1.00 97.25 192 ARG A C 1
ATOM 1523 O O . ARG A 1 192 ? -4.609 -6.411 10.546 1.00 97.25 192 ARG A O 1
ATOM 1530 N N . LYS A 1 193 ? -5.036 -4.328 11.299 1.00 94.62 193 LYS A N 1
ATOM 1531 C CA . LYS A 1 193 ? -3.739 -3.770 10.899 1.00 94.62 193 LYS A CA 1
ATOM 1532 C C . LYS A 1 193 ? -2.672 -4.350 11.824 1.00 94.62 193 LYS A C 1
ATOM 1534 O O . LYS A 1 193 ? -2.846 -4.333 13.043 1.00 94.62 193 LYS A O 1
ATOM 1539 N N . TYR A 1 194 ? -1.617 -4.894 11.241 1.00 93.75 194 TYR A N 1
ATOM 1540 C CA . TYR A 1 194 ? -0.454 -5.385 11.959 1.00 93.75 194 TYR A CA 1
ATOM 1541 C C . TYR A 1 194 ? 0.477 -4.206 12.244 1.00 93.75 194 TYR A C 1
ATOM 1543 O O . TYR A 1 194 ? 0.803 -3.435 11.341 1.00 93.75 194 TYR A O 1
ATOM 1551 N N . ASP A 1 195 ? 0.853 -4.047 13.511 1.00 86.25 195 ASP A N 1
ATOM 1552 C CA . ASP A 1 195 ? 1.740 -2.976 13.955 1.00 86.25 195 ASP A CA 1
ATOM 1553 C C . ASP A 1 195 ? 3.188 -3.390 13.659 1.00 86.25 195 ASP A C 1
ATOM 1555 O O . ASP A 1 195 ? 3.795 -4.192 14.372 1.00 86.25 195 ASP A O 1
ATOM 1559 N N . SER A 1 196 ? 3.690 -2.927 12.517 1.00 85.81 196 SER A N 1
ATOM 1560 C CA . SER A 1 196 ? 5.014 -3.243 11.988 1.00 85.81 196 SER A CA 1
ATOM 1561 C C . SER A 1 196 ? 5.691 -2.002 11.445 1.00 85.81 196 SER A C 1
ATOM 1563 O O . SER A 1 196 ? 5.056 -1.225 10.731 1.00 85.81 196 SER A O 1
ATOM 1565 N N . ASP A 1 197 ? 6.993 -1.886 11.696 1.00 87.50 197 ASP A N 1
ATOM 1566 C CA . ASP A 1 197 ? 7.835 -0.854 11.098 1.00 87.50 197 ASP A CA 1
ATOM 1567 C C . ASP A 1 197 ? 7.684 -0.832 9.562 1.00 87.50 197 ASP A C 1
ATOM 1569 O O . ASP A 1 197 ? 7.622 -1.901 8.937 1.00 87.50 197 ASP A O 1
ATOM 1573 N N . PRO A 1 198 ? 7.653 0.353 8.921 1.00 86.25 198 PRO A N 1
ATOM 1574 C CA . PRO A 1 198 ? 7.679 0.454 7.466 1.00 86.25 198 PRO A CA 1
ATOM 1575 C C . PRO A 1 198 ? 8.865 -0.308 6.866 1.00 86.25 198 PRO A C 1
ATOM 1577 O O . PRO A 1 198 ? 9.930 -0.412 7.472 1.00 86.25 198 PRO A O 1
ATOM 1580 N N . MET A 1 199 ? 8.690 -0.833 5.654 1.00 88.75 199 MET A N 1
ATOM 1581 C CA . MET A 1 199 ? 9.664 -1.668 4.936 1.00 88.75 199 MET A CA 1
ATOM 1582 C C . MET A 1 199 ? 9.992 -3.021 5.603 1.00 88.75 199 MET A C 1
ATOM 1584 O O . MET A 1 199 ? 10.770 -3.799 5.046 1.00 88.75 199 MET A O 1
ATOM 1588 N N . LYS A 1 200 ? 9.383 -3.369 6.750 1.00 90.81 200 LYS A N 1
ATOM 1589 C CA . LYS A 1 200 ? 9.469 -4.725 7.312 1.00 90.81 200 LYS A CA 1
ATOM 1590 C C . LYS A 1 200 ? 8.738 -5.709 6.395 1.00 90.81 200 LYS A C 1
ATOM 1592 O O . LYS A 1 200 ? 7.554 -5.557 6.102 1.00 90.81 200 LYS A O 1
ATOM 1597 N N . VAL A 1 201 ? 9.426 -6.771 5.996 1.00 91.38 201 VAL A N 1
ATOM 1598 C CA . VAL A 1 201 ? 8.819 -7.915 5.306 1.00 91.38 201 VAL A CA 1
ATOM 1599 C C . VAL A 1 201 ? 8.352 -8.918 6.359 1.00 91.38 201 VAL A C 1
ATOM 1601 O O . VAL A 1 201 ? 9.158 -9.361 7.179 1.00 91.38 201 VAL A O 1
ATOM 1604 N N . ILE A 1 202 ? 7.065 -9.268 6.361 1.00 93.56 202 ILE A N 1
ATOM 1605 C CA . ILE A 1 202 ? 6.525 -10.286 7.278 1.00 93.56 202 ILE A CA 1
ATOM 1606 C C . ILE A 1 202 ? 6.841 -11.708 6.797 1.00 93.56 202 ILE A C 1
ATOM 1608 O O . ILE A 1 202 ? 6.931 -11.975 5.597 1.00 93.56 202 ILE A O 1
ATOM 1612 N N . SER A 1 203 ? 6.998 -12.637 7.739 1.00 92.38 203 SER A N 1
ATOM 1613 C CA . SER A 1 203 ? 7.169 -14.065 7.463 1.00 92.38 203 SER A CA 1
ATOM 1614 C C . SER A 1 203 ? 5.837 -14.820 7.533 1.00 92.38 203 SER A C 1
ATOM 1616 O O . SER A 1 203 ? 4.879 -14.362 8.157 1.00 92.38 203 SER A O 1
ATOM 1618 N N . THR A 1 204 ? 5.780 -16.034 6.974 1.00 92.94 204 THR A N 1
ATOM 1619 C CA . THR A 1 204 ? 4.631 -16.941 7.173 1.00 92.94 204 THR A CA 1
ATOM 1620 C C . THR A 1 204 ? 4.377 -17.214 8.657 1.00 92.94 204 THR A C 1
ATOM 1622 O O . THR A 1 204 ? 3.231 -17.229 9.092 1.00 92.94 204 THR A O 1
ATOM 1625 N N . SER A 1 205 ? 5.440 -17.306 9.463 1.00 94.38 205 SER A N 1
ATOM 1626 C CA . SER A 1 205 ? 5.347 -17.469 10.915 1.00 94.38 205 SER A CA 1
ATOM 1627 C C . SER A 1 205 ? 4.760 -16.250 11.642 1.00 94.38 205 SER A C 1
ATOM 1629 O O . SER A 1 205 ? 4.288 -16.426 12.764 1.00 94.38 205 SER A O 1
ATOM 1631 N N . ASP A 1 206 ? 4.814 -15.038 11.082 1.00 94.81 206 ASP A N 1
ATOM 1632 C CA . ASP A 1 206 ? 4.127 -13.874 11.664 1.00 94.81 206 ASP A CA 1
ATOM 1633 C C . ASP A 1 206 ? 2.617 -13.963 11.397 1.00 94.81 206 ASP A C 1
ATOM 1635 O O . ASP A 1 206 ? 1.818 -13.681 12.287 1.00 94.81 206 ASP A O 1
ATOM 1639 N N . ILE A 1 207 ? 2.235 -14.421 10.197 1.00 95.81 207 ILE A N 1
ATOM 1640 C CA . ILE A 1 207 ? 0.841 -14.627 9.774 1.00 95.81 207 ILE A CA 1
ATOM 1641 C C . ILE A 1 207 ? 0.194 -15.752 10.598 1.00 95.81 207 ILE A C 1
ATOM 1643 O O . ILE A 1 207 ? -0.809 -15.532 11.272 1.00 95.81 207 ILE A O 1
ATOM 1647 N N . GLU A 1 208 ? 0.792 -16.947 10.594 1.00 96.19 208 GLU A N 1
ATOM 1648 C CA . GLU A 1 208 ? 0.273 -18.159 11.253 1.00 96.19 208 GLU A CA 1
ATOM 1649 C C . GLU A 1 208 ? 0.065 -17.992 12.765 1.00 96.19 208 GLU A C 1
ATOM 1651 O O . GLU A 1 208 ? -0.821 -18.613 13.350 1.00 96.19 208 GLU A O 1
ATOM 1656 N N . LYS A 1 209 ? 0.900 -17.169 13.410 1.00 96.25 209 LYS A N 1
ATOM 1657 C CA . LYS A 1 209 ? 0.903 -16.968 14.867 1.00 96.25 209 LYS A CA 1
ATOM 1658 C C . LYS A 1 209 ? 0.210 -15.672 15.284 1.00 96.25 209 LYS A C 1
ATOM 1660 O O . LYS A 1 209 ? 0.225 -15.343 16.472 1.00 96.25 209 LYS A O 1
ATOM 1665 N N . PHE A 1 210 ? -0.394 -14.930 14.351 1.00 97.50 210 PHE A N 1
ATOM 1666 C CA . PHE A 1 210 ? -1.019 -13.657 14.680 1.00 97.50 210 PHE A CA 1
ATOM 1667 C C . PHE A 1 210 ? -2.241 -13.844 15.588 1.00 97.50 210 PHE A C 1
ATOM 1669 O O . PHE A 1 210 ? -3.181 -14.589 15.297 1.00 97.50 210 PHE A O 1
ATOM 1676 N N . VAL A 1 211 ? -2.229 -13.120 16.705 1.00 97.62 211 VAL A N 1
ATOM 1677 C CA . VAL A 1 211 ? -3.322 -13.019 17.671 1.00 97.62 211 VAL A CA 1
ATOM 1678 C C . VAL A 1 211 ? -3.462 -11.546 18.030 1.00 97.62 211 VAL A C 1
ATOM 1680 O O . VAL A 1 211 ? -2.494 -10.918 18.453 1.00 97.62 211 VAL A O 1
ATOM 1683 N N . CYS A 1 212 ? -4.660 -10.985 17.881 1.00 96.31 212 CYS A N 1
ATOM 1684 C CA . CYS A 1 212 ? -4.909 -9.609 18.288 1.00 96.31 212 CYS A CA 1
ATOM 1685 C C . CYS A 1 212 ? -5.009 -9.478 19.816 1.00 96.31 212 CYS A C 1
ATOM 1687 O O . CYS A 1 212 ? -5.497 -10.383 20.492 1.00 96.31 212 CYS A O 1
ATOM 1689 N N . SER A 1 213 ? -4.582 -8.328 20.344 1.00 95.44 213 SER A N 1
ATOM 1690 C CA . SER A 1 213 ? -4.590 -8.013 21.782 1.00 95.44 213 SER A CA 1
ATOM 1691 C C . SER A 1 213 ? -5.970 -8.147 22.429 1.00 95.44 213 SER A C 1
ATOM 1693 O O . SER A 1 213 ? -6.076 -8.642 23.547 1.00 95.44 213 SER A O 1
ATOM 1695 N N . ASP A 1 214 ? -7.018 -7.751 21.706 1.00 96.44 214 ASP A N 1
ATOM 1696 C CA . ASP A 1 214 ? -8.413 -7.836 22.129 1.00 96.44 214 ASP A CA 1
ATOM 1697 C C . ASP A 1 214 ? -9.262 -8.462 21.005 1.00 96.44 214 ASP A C 1
ATOM 1699 O O . ASP A 1 214 ? -9.284 -7.995 19.855 1.00 96.44 214 ASP A O 1
ATOM 1703 N N . CYS A 1 215 ? -9.922 -9.575 21.337 1.00 97.50 215 CYS A N 1
ATOM 1704 C CA . CYS A 1 215 ? -10.775 -10.335 20.425 1.00 97.50 215 CYS A CA 1
ATOM 1705 C C . CYS A 1 215 ? -12.227 -9.841 20.398 1.00 97.50 215 CYS A C 1
ATOM 1707 O O . CYS A 1 215 ? -12.920 -10.117 19.418 1.00 97.50 215 CYS A O 1
ATOM 1709 N N . ASP A 1 216 ? -12.679 -9.096 21.406 1.00 97.62 216 ASP A N 1
ATOM 1710 C CA . ASP A 1 216 ? -14.049 -8.599 21.530 1.00 97.62 216 ASP A CA 1
ATOM 1711 C C . ASP A 1 216 ? -14.243 -7.306 20.731 1.00 97.62 216 ASP A C 1
ATOM 1713 O O . ASP A 1 216 ? -15.276 -7.159 20.067 1.00 97.62 216 ASP A O 1
ATOM 1717 N N . LEU A 1 217 ? -13.212 -6.446 20.646 1.00 97.00 217 LEU A N 1
ATOM 1718 C CA . LEU A 1 217 ? -13.198 -5.269 19.762 1.00 97.00 217 LEU A CA 1
ATOM 1719 C C . LEU A 1 217 ? -13.732 -5.606 18.351 1.00 97.00 217 LEU A C 1
ATOM 1721 O O . LEU A 1 217 ? -13.309 -6.616 17.764 1.00 97.00 217 LEU A O 1
ATOM 1725 N N . PRO A 1 218 ? -14.628 -4.788 17.764 1.00 97.56 218 PRO A N 1
ATOM 1726 C CA . PRO A 1 218 ? -15.182 -5.030 16.428 1.00 97.56 218 PRO A CA 1
ATOM 1727 C C . PRO A 1 218 ? -14.087 -5.055 15.349 1.00 97.56 218 PRO A C 1
ATOM 1729 O O . PRO A 1 218 ? -13.001 -4.513 15.552 1.00 97.56 218 PRO A O 1
ATOM 1732 N N . GLU A 1 219 ? -14.345 -5.711 14.213 1.00 97.12 219 GLU A N 1
ATOM 1733 C CA . GLU A 1 219 ? -13.461 -5.639 13.034 1.00 97.12 219 GLU A CA 1
ATOM 1734 C C . GLU A 1 219 ? -13.401 -4.189 12.506 1.00 97.12 219 GLU A C 1
ATOM 1736 O O . GLU A 1 219 ? -14.373 -3.438 12.631 1.00 97.12 219 GLU A O 1
ATOM 1741 N N . ASP A 1 220 ? -12.258 -3.771 11.949 1.00 95.19 220 ASP A N 1
ATOM 1742 C CA . ASP A 1 220 ? -12.160 -2.464 11.287 1.00 95.19 220 ASP A CA 1
ATOM 1743 C C . ASP A 1 220 ? -13.018 -2.491 10.013 1.00 95.19 220 ASP A C 1
ATOM 1745 O O . ASP A 1 220 ? -12.903 -3.405 9.192 1.00 95.19 220 ASP A O 1
ATOM 1749 N N . ARG A 1 221 ? -13.856 -1.464 9.827 1.00 94.44 221 ARG A N 1
ATOM 1750 C CA . ARG A 1 221 ? -14.726 -1.336 8.652 1.00 94.44 221 ARG A CA 1
ATOM 1751 C C . ARG A 1 221 ? -13.953 -1.402 7.340 1.00 94.44 221 ARG A C 1
ATOM 1753 O O . ARG A 1 221 ? -14.522 -1.869 6.368 1.00 94.44 221 ARG A O 1
ATOM 1760 N N . LEU A 1 222 ? -12.684 -0.990 7.304 1.00 94.06 222 LEU A N 1
ATOM 1761 C CA . LEU A 1 222 ? -11.834 -1.124 6.117 1.00 94.06 222 LEU A CA 1
ATOM 1762 C C . LEU A 1 222 ? -11.660 -2.590 5.687 1.00 94.06 222 LEU A C 1
ATOM 1764 O O . LEU A 1 222 ? -11.776 -2.895 4.503 1.00 94.06 222 LEU A O 1
ATOM 1768 N N . ALA A 1 223 ? -11.444 -3.503 6.639 1.00 96.00 223 ALA A N 1
ATOM 1769 C CA . ALA A 1 223 ? -11.319 -4.928 6.348 1.00 96.00 223 ALA A CA 1
ATOM 1770 C C . ALA A 1 223 ? -12.668 -5.556 5.975 1.00 96.00 223 ALA A C 1
ATOM 1772 O O . ALA A 1 223 ? -12.727 -6.396 5.081 1.00 96.00 223 ALA A O 1
ATOM 1773 N N . THR A 1 224 ? -13.765 -5.116 6.600 1.00 94.75 224 THR A N 1
ATOM 1774 C CA . THR A 1 224 ? -15.115 -5.555 6.221 1.00 94.75 224 THR A CA 1
ATOM 1775 C C . THR A 1 224 ? -15.496 -5.071 4.812 1.00 94.75 224 THR A C 1
ATOM 1777 O O . THR A 1 224 ? -15.971 -5.869 4.007 1.00 94.75 224 THR A O 1
ATOM 1780 N N . ASP A 1 225 ? -15.221 -3.806 4.471 1.00 92.88 225 ASP A N 1
ATOM 1781 C CA . ASP A 1 225 ? -15.445 -3.221 3.140 1.00 92.88 225 ASP A CA 1
ATOM 1782 C C . ASP A 1 225 ? -14.625 -3.930 2.048 1.00 92.88 225 ASP A C 1
ATOM 1784 O O . ASP A 1 225 ? -15.118 -4.111 0.931 1.00 92.88 225 ASP A O 1
ATOM 1788 N N . ALA A 1 226 ? -13.399 -4.364 2.366 1.00 94.69 226 ALA A N 1
ATOM 1789 C CA . ALA A 1 226 ? -12.522 -5.091 1.446 1.00 94.69 226 ALA A CA 1
ATOM 1790 C C . ALA A 1 226 ? -13.072 -6.466 1.018 1.00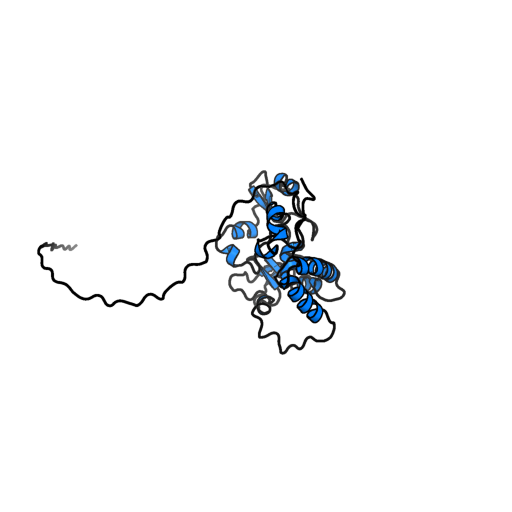 94.69 226 ALA A C 1
ATOM 1792 O O . ALA A 1 226 ? -12.676 -6.990 -0.022 1.00 94.69 226 ALA A O 1
ATOM 1793 N N . ARG A 1 227 ? -14.033 -7.033 1.766 1.00 94.62 227 ARG A N 1
ATOM 1794 C CA . ARG A 1 227 ? -14.724 -8.287 1.410 1.00 94.62 227 ARG A CA 1
ATOM 1795 C C . ARG A 1 227 ? -15.749 -8.105 0.273 1.00 94.62 227 ARG A C 1
ATOM 1797 O O . ARG A 1 227 ? -16.256 -9.098 -0.247 1.00 94.62 227 ARG A O 1
ATOM 1804 N N . HIS A 1 228 ? -16.082 -6.874 -0.134 1.00 94.50 228 HIS A N 1
ATOM 1805 C CA . HIS A 1 228 ? -16.990 -6.638 -1.262 1.00 94.50 228 HIS A CA 1
ATOM 1806 C C . HIS A 1 228 ? -16.298 -6.893 -2.618 1.00 94.50 228 HIS A C 1
ATOM 1808 O O . HIS A 1 228 ? -15.256 -6.291 -2.873 1.00 94.50 228 HIS A O 1
ATOM 1814 N N . PRO A 1 229 ? -16.894 -7.660 -3.559 1.00 92.31 229 PRO A N 1
ATOM 1815 C CA . PRO A 1 229 ? -16.250 -8.003 -4.838 1.00 92.31 229 PRO A CA 1
ATOM 1816 C C . PRO A 1 229 ? -15.766 -6.805 -5.668 1.00 92.31 229 PRO A C 1
ATOM 1818 O O . PRO A 1 229 ? -14.725 -6.875 -6.314 1.00 92.31 229 PRO A O 1
ATOM 1821 N N . ASN A 1 230 ? -16.483 -5.679 -5.617 1.00 91.50 230 ASN A N 1
ATOM 1822 C CA . ASN A 1 230 ? -16.120 -4.467 -6.354 1.00 91.50 230 ASN A CA 1
ATOM 1823 C C . ASN A 1 230 ? -15.017 -3.636 -5.670 1.00 91.50 230 ASN A C 1
ATOM 1825 O O . ASN A 1 230 ? -14.534 -2.679 -6.273 1.00 91.50 230 ASN A O 1
ATOM 1829 N N . TRP A 1 231 ? -14.591 -3.970 -4.443 1.00 93.12 231 TRP A N 1
ATOM 1830 C CA . TRP A 1 231 ? -13.534 -3.231 -3.744 1.00 93.12 231 TRP A CA 1
ATOM 1831 C C . TRP A 1 231 ? -12.210 -3.274 -4.513 1.00 93.12 231 TRP A C 1
ATOM 1833 O O . TRP A 1 231 ? -11.542 -2.248 -4.620 1.00 93.12 231 TRP A O 1
ATOM 1843 N N . ILE A 1 232 ? -11.866 -4.397 -5.154 1.00 91.75 232 ILE A N 1
ATOM 1844 C CA . ILE A 1 232 ? -10.621 -4.513 -5.934 1.00 91.75 232 ILE A CA 1
ATOM 1845 C C . ILE A 1 232 ? -10.565 -3.535 -7.124 1.00 91.75 232 ILE A C 1
ATOM 1847 O O . ILE A 1 232 ? -9.487 -3.086 -7.504 1.00 91.75 232 ILE A O 1
ATOM 1851 N N . LEU A 1 233 ? -11.718 -3.113 -7.661 1.00 90.50 233 LEU A N 1
ATOM 1852 C CA . LEU A 1 233 ? -11.815 -2.114 -8.739 1.00 90.50 233 LEU A CA 1
ATOM 1853 C C . LEU A 1 233 ? -11.465 -0.689 -8.265 1.00 90.50 233 LEU A C 1
ATOM 1855 O O . LEU A 1 233 ? -11.213 0.209 -9.074 1.00 90.50 233 LEU A O 1
ATOM 1859 N N . SER A 1 234 ? -11.423 -0.472 -6.948 1.00 91.94 234 SER A N 1
ATOM 1860 C CA . SER A 1 234 ? -10.934 0.775 -6.360 1.00 91.94 234 SER A CA 1
ATOM 1861 C C . SER A 1 234 ? -9.406 0.876 -6.349 1.00 91.94 234 SER A C 1
ATOM 1863 O O . SER A 1 234 ? -8.891 1.984 -6.212 1.00 91.94 234 SER A O 1
ATOM 1865 N N . ALA A 1 235 ? -8.675 -0.235 -6.492 1.00 90.88 235 ALA A N 1
ATOM 1866 C CA . ALA A 1 235 ? -7.221 -0.243 -6.375 1.00 90.88 235 ALA A CA 1
ATOM 1867 C C . ALA A 1 235 ? -6.556 0.610 -7.473 1.00 90.88 235 ALA A C 1
ATOM 1869 O O . ALA A 1 235 ? -6.862 0.505 -8.664 1.00 90.88 235 ALA A O 1
ATOM 1870 N N . ALA A 1 236 ? -5.639 1.486 -7.067 1.00 90.38 236 ALA A N 1
ATOM 1871 C CA . ALA A 1 236 ? -4.929 2.392 -7.963 1.00 90.38 236 ALA A CA 1
ATOM 1872 C C . ALA A 1 236 ? -3.868 1.668 -8.808 1.00 90.38 236 ALA A C 1
ATOM 1874 O O . ALA A 1 236 ? -3.729 1.967 -9.999 1.00 90.38 236 ALA A O 1
ATOM 1875 N N . VAL A 1 237 ? -3.170 0.700 -8.205 1.00 89.06 237 VAL A N 1
ATOM 1876 C CA . VAL A 1 237 ? -2.270 -0.270 -8.854 1.00 89.06 237 VAL A CA 1
ATOM 1877 C C . VAL A 1 237 ? -2.630 -1.686 -8.384 1.00 89.06 237 VAL A C 1
ATOM 1879 O O . VAL A 1 237 ? -3.287 -1.845 -7.354 1.00 89.06 237 VAL A O 1
ATOM 1882 N N . ALA A 1 238 ? -2.225 -2.712 -9.135 1.00 90.12 238 ALA A N 1
ATOM 1883 C CA . ALA A 1 238 ? -2.460 -4.106 -8.756 1.00 90.12 238 ALA A CA 1
ATOM 1884 C C . ALA A 1 238 ? -1.583 -4.524 -7.553 1.00 90.12 238 ALA A C 1
ATOM 1886 O O . ALA A 1 238 ? -0.435 -4.080 -7.474 1.00 90.12 238 ALA A O 1
ATOM 1887 N N . PRO A 1 239 ? -2.079 -5.380 -6.639 1.00 92.31 239 PRO A N 1
ATOM 1888 C CA . PRO A 1 239 ? -1.263 -5.926 -5.558 1.00 92.31 239 PRO A CA 1
ATOM 1889 C C . PRO A 1 239 ? -0.157 -6.834 -6.114 1.00 92.31 239 PRO A C 1
ATOM 1891 O O . PRO A 1 239 ? -0.378 -7.568 -7.077 1.00 92.31 239 PRO A O 1
ATOM 1894 N N . LEU A 1 240 ? 1.017 -6.806 -5.480 1.00 94.44 240 LEU A N 1
ATOM 1895 C CA . LEU A 1 240 ? 2.160 -7.656 -5.817 1.00 94.44 240 LEU A CA 1
ATOM 1896 C C . LEU A 1 240 ? 2.546 -8.510 -4.605 1.00 94.44 240 LEU A C 1
ATOM 1898 O O . LEU A 1 240 ? 2.700 -8.001 -3.499 1.00 94.44 240 LEU A O 1
ATOM 1902 N N . LEU A 1 241 ? 2.711 -9.813 -4.817 1.00 95.25 241 LEU A N 1
ATOM 1903 C CA . LEU A 1 241 ? 3.062 -10.774 -3.778 1.00 95.25 241 LEU A CA 1
ATOM 1904 C C . LEU A 1 241 ? 4.537 -10.649 -3.391 1.00 95.25 241 LEU A C 1
ATOM 1906 O O . LEU A 1 241 ? 5.431 -10.698 -4.239 1.00 95.25 241 LEU A O 1
ATOM 1910 N N . HIS A 1 242 ? 4.798 -10.551 -2.094 1.00 94.19 242 HIS A N 1
ATOM 1911 C CA . HIS A 1 242 ? 6.142 -10.633 -1.524 1.00 94.19 242 HIS A CA 1
ATOM 1912 C C . HIS A 1 242 ? 6.565 -12.099 -1.407 1.00 94.19 242 HIS A C 1
ATOM 1914 O O . HIS A 1 242 ? 5.777 -12.932 -0.968 1.00 94.19 242 HIS A O 1
ATOM 1920 N N . ASN A 1 243 ? 7.804 -12.423 -1.793 1.00 92.00 243 ASN A N 1
ATOM 1921 C CA . ASN A 1 243 ? 8.414 -13.753 -1.629 1.00 92.00 243 ASN A CA 1
ATOM 1922 C C . ASN A 1 243 ? 7.568 -14.947 -2.133 1.00 92.00 243 ASN A C 1
ATOM 1924 O O . ASN A 1 243 ? 7.638 -16.038 -1.567 1.00 92.00 243 ASN A O 1
ATOM 1928 N N . SER A 1 244 ? 6.775 -14.763 -3.197 1.00 92.38 244 SER A N 1
ATOM 1929 C CA . SER A 1 244 ? 5.942 -15.839 -3.756 1.00 92.38 244 SER A CA 1
ATOM 1930 C C . SER A 1 244 ? 6.784 -17.071 -4.130 1.00 92.38 244 SER A C 1
ATOM 1932 O O . SER A 1 244 ? 7.744 -16.923 -4.891 1.00 92.38 244 SER A O 1
ATOM 1934 N N . PRO A 1 245 ? 6.408 -18.301 -3.725 1.00 91.19 245 PRO A N 1
ATOM 1935 C CA . PRO A 1 245 ? 7.153 -19.513 -4.079 1.00 91.19 245 PRO A CA 1
ATOM 1936 C C . PRO A 1 245 ? 7.186 -19.780 -5.595 1.00 91.19 245 PRO A C 1
ATOM 1938 O O . PRO A 1 245 ? 8.088 -20.461 -6.082 1.00 91.19 245 PRO A O 1
ATOM 1941 N N . SER A 1 246 ? 6.262 -19.197 -6.371 1.00 90.56 246 SER A N 1
ATOM 1942 C CA . SER A 1 246 ? 6.290 -19.265 -7.840 1.00 90.56 246 SER A CA 1
ATOM 1943 C C . SER A 1 246 ? 7.511 -18.573 -8.465 1.00 90.56 246 SER A C 1
ATOM 1945 O O . SER A 1 246 ? 7.871 -18.886 -9.602 1.00 90.56 246 SER A O 1
ATOM 1947 N N . ILE A 1 247 ? 8.193 -17.677 -7.735 1.00 88.62 247 ILE A N 1
ATOM 1948 C CA . ILE A 1 247 ? 9.323 -16.894 -8.253 1.00 88.62 247 ILE A CA 1
ATOM 1949 C C . ILE A 1 247 ? 10.473 -17.773 -8.761 1.00 88.62 247 ILE A C 1
ATOM 1951 O O . ILE A 1 247 ? 11.126 -17.413 -9.738 1.00 88.62 247 ILE A O 1
ATOM 1955 N N . TYR A 1 248 ? 10.688 -18.947 -8.155 1.00 86.31 248 TYR A N 1
ATOM 1956 C CA . TYR A 1 248 ? 11.734 -19.894 -8.551 1.00 86.31 248 TYR A CA 1
ATOM 1957 C C . TYR A 1 248 ? 11.623 -20.298 -10.032 1.00 86.31 248 TYR A C 1
ATOM 1959 O O . TYR A 1 248 ? 12.627 -20.327 -10.743 1.00 86.31 248 TYR A O 1
ATOM 1967 N N . TYR A 1 249 ? 10.397 -20.533 -10.507 1.00 87.44 249 TYR A N 1
ATOM 1968 C CA . TYR A 1 249 ? 10.103 -20.951 -11.881 1.00 87.44 249 TYR A CA 1
ATOM 1969 C C . TYR A 1 249 ? 10.010 -19.766 -12.853 1.00 87.44 249 TYR A C 1
ATOM 1971 O O . TYR A 1 249 ? 10.347 -19.890 -14.028 1.00 87.44 249 TYR A O 1
ATOM 1979 N N . LEU A 1 250 ? 9.551 -18.606 -12.372 1.00 87.44 250 LEU A N 1
ATOM 1980 C CA . LEU A 1 250 ? 9.193 -17.467 -13.223 1.00 87.44 250 LEU A CA 1
ATOM 1981 C C . LEU A 1 250 ? 10.336 -16.457 -13.420 1.00 87.44 250 LEU A C 1
ATOM 1983 O O . LEU A 1 250 ? 10.380 -15.798 -14.461 1.00 87.44 250 LEU A O 1
ATOM 1987 N N . ARG A 1 251 ? 11.279 -16.351 -12.465 1.00 81.06 251 ARG A N 1
ATOM 1988 C CA . ARG A 1 251 ? 12.315 -15.294 -12.419 1.00 81.06 251 ARG A CA 1
ATOM 1989 C C . ARG A 1 251 ? 13.147 -15.154 -13.689 1.00 81.06 251 ARG A C 1
ATOM 1991 O O . ARG A 1 251 ? 13.500 -14.036 -14.050 1.00 81.06 251 ARG A O 1
ATOM 1998 N N . ASP A 1 252 ? 13.466 -16.266 -14.351 1.00 83.81 252 ASP A N 1
ATOM 1999 C CA . ASP A 1 252 ? 14.368 -16.280 -15.505 1.00 83.81 252 ASP A CA 1
ATOM 2000 C C . ASP A 1 252 ? 13.628 -15.854 -16.792 1.00 83.81 252 ASP A C 1
ATOM 2002 O O . ASP A 1 252 ? 14.222 -15.201 -17.654 1.00 83.81 252 ASP A O 1
ATOM 2006 N N . HIS A 1 253 ? 12.306 -16.061 -16.872 1.00 86.50 253 HIS A N 1
ATOM 2007 C CA . HIS A 1 253 ? 11.499 -15.846 -18.084 1.00 86.50 253 HIS A CA 1
ATOM 2008 C C . HIS A 1 253 ? 10.622 -14.578 -18.070 1.00 86.50 253 HIS A C 1
ATOM 2010 O O . HIS A 1 253 ? 10.543 -13.902 -19.094 1.00 86.50 253 HIS A O 1
ATOM 2016 N N . TYR A 1 254 ? 10.029 -14.210 -16.929 1.00 88.25 254 TYR A N 1
ATOM 2017 C CA . TYR A 1 254 ? 9.085 -13.086 -16.808 1.00 88.25 254 TYR A CA 1
ATOM 2018 C C . TYR A 1 254 ? 9.648 -11.935 -15.970 1.00 88.25 254 TYR A C 1
ATOM 2020 O O . TYR A 1 254 ? 10.504 -12.145 -15.101 1.00 88.25 254 TYR A O 1
ATOM 2028 N N . TYR A 1 255 ? 9.195 -10.703 -16.208 1.00 89.81 255 TYR A N 1
ATOM 2029 C CA . TYR A 1 255 ? 9.354 -9.624 -15.229 1.00 89.81 255 TYR A CA 1
ATOM 2030 C C . TYR A 1 255 ? 8.400 -9.866 -14.053 1.00 89.81 255 TYR A C 1
ATOM 2032 O O . TYR A 1 255 ? 7.341 -10.469 -14.212 1.00 89.81 255 TYR A O 1
ATOM 2040 N N . LEU A 1 256 ? 8.801 -9.463 -12.848 1.00 91.31 256 LEU A N 1
ATOM 2041 C CA . LEU A 1 256 ? 8.101 -9.877 -11.630 1.00 91.31 256 LEU A CA 1
ATOM 2042 C C . LEU A 1 256 ? 6.742 -9.172 -11.488 1.00 91.31 256 LEU A C 1
ATOM 2044 O O . LEU A 1 256 ? 5.771 -9.802 -11.072 1.00 91.31 256 LEU A O 1
ATOM 2048 N N . ASP A 1 257 ? 6.636 -7.930 -11.967 1.00 90.31 257 ASP A N 1
ATOM 2049 C CA . ASP A 1 257 ? 5.376 -7.187 -12.067 1.00 90.31 257 ASP A CA 1
ATOM 2050 C C . ASP A 1 257 ? 4.367 -7.835 -13.035 1.00 90.31 257 ASP A C 1
ATOM 2052 O O . ASP A 1 257 ? 3.168 -7.816 -12.763 1.00 90.31 257 ASP A O 1
ATOM 2056 N N . GLU A 1 258 ? 4.825 -8.469 -14.124 1.00 91.25 258 GLU A N 1
ATOM 2057 C CA . GLU A 1 258 ? 3.953 -9.203 -15.063 1.00 91.25 258 GLU A CA 1
ATOM 2058 C C . GLU A 1 258 ? 3.271 -10.420 -14.426 1.00 91.25 258 GLU A C 1
ATOM 2060 O O . GLU A 1 258 ? 2.179 -10.797 -14.846 1.00 91.25 258 GLU A O 1
ATOM 2065 N N . VAL A 1 259 ? 3.913 -11.038 -13.428 1.00 92.44 259 VAL A N 1
ATOM 2066 C CA . VAL A 1 259 ? 3.434 -12.255 -12.749 1.00 92.44 259 VAL A CA 1
ATOM 2067 C C . VAL A 1 259 ? 2.929 -11.992 -11.327 1.00 92.44 259 VAL A C 1
ATOM 2069 O O . VAL A 1 259 ? 2.755 -12.929 -10.549 1.00 92.44 259 VAL A O 1
ATOM 2072 N N . GLY A 1 260 ? 2.676 -10.726 -10.980 1.00 93.38 260 GLY A N 1
ATOM 2073 C CA . GLY A 1 260 ? 2.086 -10.348 -9.696 1.00 93.38 260 GLY A CA 1
ATOM 2074 C C . GLY A 1 260 ? 3.015 -10.541 -8.494 1.00 93.38 260 GLY A C 1
ATOM 2075 O O . GLY A 1 260 ? 2.531 -10.834 -7.405 1.00 93.38 260 GLY A O 1
ATOM 2076 N N . VAL A 1 261 ? 4.333 -10.404 -8.668 1.00 94.25 261 VAL A N 1
ATOM 2077 C CA . VAL A 1 261 ? 5.358 -10.563 -7.621 1.00 94.25 261 VAL A CA 1
ATOM 2078 C C . VAL A 1 261 ? 6.139 -9.258 -7.450 1.00 94.25 261 VAL A C 1
ATOM 2080 O O . VAL A 1 261 ? 6.462 -8.595 -8.432 1.00 94.25 261 VAL A O 1
ATOM 2083 N N . SER A 1 262 ? 6.462 -8.874 -6.212 1.00 94.31 262 SER A N 1
ATOM 2084 C CA . SER A 1 262 ? 7.226 -7.649 -5.950 1.00 94.31 262 SER A CA 1
ATOM 2085 C C . SER A 1 262 ? 8.652 -7.753 -6.508 1.00 94.31 262 SER A C 1
ATOM 2087 O O . SER A 1 262 ? 9.389 -8.658 -6.115 1.00 94.31 262 SER A O 1
ATOM 2089 N N . PRO A 1 263 ? 9.094 -6.815 -7.368 1.00 91.00 263 PRO A N 1
ATOM 2090 C CA . PRO A 1 263 ? 10.484 -6.701 -7.803 1.00 91.00 263 PRO A CA 1
ATOM 2091 C C . PRO A 1 263 ? 11.481 -6.441 -6.668 1.00 91.00 263 PRO A C 1
ATOM 2093 O O . PRO A 1 263 ? 12.656 -6.773 -6.816 1.00 91.00 263 PRO A O 1
ATOM 2096 N N . ALA A 1 264 ? 11.036 -5.808 -5.576 1.00 91.38 264 ALA A N 1
ATOM 2097 C CA . ALA A 1 264 ? 11.882 -5.418 -4.451 1.00 91.38 264 ALA A CA 1
ATOM 2098 C C . ALA A 1 264 ? 11.902 -6.475 -3.338 1.00 91.38 264 ALA A C 1
ATOM 2100 O O . ALA A 1 264 ? 12.954 -6.722 -2.753 1.00 91.38 264 ALA A O 1
ATOM 2101 N N . VAL A 1 265 ? 10.771 -7.145 -3.094 1.00 88.62 265 VAL A N 1
ATOM 2102 C CA . VAL A 1 265 ? 10.634 -8.210 -2.084 1.00 88.62 265 VAL A CA 1
ATOM 2103 C C . VAL A 1 265 ? 10.644 -9.585 -2.757 1.00 88.62 265 VAL A C 1
ATOM 2105 O O . VAL A 1 265 ? 9.711 -10.386 -2.667 1.00 88.62 265 VAL A O 1
ATOM 2108 N N . ALA A 1 266 ? 11.734 -9.815 -3.489 1.00 83.62 266 ALA A N 1
ATOM 2109 C CA . ALA A 1 266 ? 11.997 -10.983 -4.318 1.00 83.62 266 ALA A CA 1
ATOM 2110 C C . ALA A 1 266 ? 13.145 -11.824 -3.736 1.00 83.62 266 ALA A C 1
ATOM 2112 O O . ALA A 1 266 ? 14.227 -11.899 -4.323 1.00 83.62 266 ALA A O 1
ATOM 2113 N N . ASN A 1 267 ? 12.937 -12.468 -2.582 1.00 81.19 267 ASN A N 1
ATOM 2114 C CA . ASN A 1 267 ? 13.921 -13.429 -2.085 1.00 81.19 267 ASN A CA 1
ATOM 2115 C C . ASN A 1 267 ? 13.980 -14.640 -3.019 1.00 81.19 267 ASN A C 1
ATOM 2117 O O . ASN A 1 267 ? 13.007 -15.376 -3.186 1.00 81.19 267 ASN A O 1
ATOM 2121 N N . PHE A 1 268 ? 15.149 -14.863 -3.612 1.00 69.81 268 PHE A N 1
ATOM 2122 C CA . PHE A 1 268 ? 15.436 -16.063 -4.381 1.00 69.81 268 PHE A CA 1
ATOM 2123 C C . PHE A 1 268 ? 16.024 -17.124 -3.448 1.00 69.81 268 PHE A C 1
ATOM 2125 O O . PHE A 1 268 ? 17.100 -16.883 -2.896 1.00 69.81 268 PHE A O 1
ATOM 2132 N N . PRO A 1 269 ? 15.400 -18.308 -3.303 1.00 61.41 269 PRO A N 1
ATOM 2133 C CA . PRO A 1 269 ? 16.084 -19.454 -2.726 1.00 61.41 269 PRO A CA 1
ATOM 2134 C C . PRO A 1 269 ? 17.358 -19.730 -3.532 1.00 61.41 269 PRO A C 1
ATOM 2136 O O . PRO A 1 269 ? 17.307 -19.902 -4.756 1.00 61.41 269 PRO A O 1
ATOM 2139 N N . THR A 1 270 ? 18.502 -19.721 -2.852 1.00 56.59 270 THR A N 1
ATOM 2140 C CA . THR A 1 270 ? 19.770 -20.205 -3.396 1.00 56.59 270 THR A CA 1
ATOM 2141 C C . THR A 1 270 ? 19.770 -21.722 -3.290 1.00 56.59 270 THR A C 1
ATOM 2143 O O . THR A 1 270 ? 20.167 -22.248 -2.258 1.00 56.59 270 THR A O 1
ATOM 2146 N N . ASP A 1 271 ? 19.260 -22.353 -4.348 1.00 44.69 271 ASP A N 1
ATOM 2147 C CA . ASP A 1 271 ? 19.330 -23.776 -4.699 1.00 44.69 271 ASP A CA 1
ATOM 2148 C C . ASP A 1 271 ? 19.027 -24.780 -3.561 1.00 44.69 271 ASP A C 1
ATOM 2150 O O . ASP A 1 271 ? 19.848 -25.044 -2.684 1.00 44.69 271 ASP A O 1
ATOM 2154 N N . ILE A 1 272 ? 17.815 -25.353 -3.628 1.00 42.09 272 ILE A N 1
ATOM 2155 C CA . ILE A 1 272 ? 17.374 -26.546 -2.879 1.00 42.09 272 ILE A CA 1
ATOM 2156 C C . ILE A 1 272 ? 17.848 -27.794 -3.632 1.00 42.09 272 ILE A C 1
ATOM 2158 O O . ILE A 1 272 ? 17.653 -27.799 -4.871 1.00 42.09 272 ILE A O 1
#

Sequence (272 aa):
MISKEDDEGSPTDTAVDGGSHRKSESLRSYKYIKPEPVDDYENDSDSAPPSPRVRHKRQCAELAIKKIKLDMQPGQSDPSKDKKNGADSREGSCDRSECALQKTCSLGLLPSCLKTLTDACGKNFYHLTKGEHVCSPCYDEIWMTGHIHAQHFADWKVIWCKMSRCFPTPRFFVQDQLLPYWLECSKCHKFRKYDSDPMKVISTSDIEKFVCSDCDLPEDRLATDARHPNWILSAAVAPLLHNSPSIYYLRDHYYLDEVGVSPAVANFPTDI

Organism: NCBI:txid51022

Secondary structure (DSSP, 8-state):
---------------------------PPPPPPPPPPPP--------PPPPP------HHHHHHHHHHHHHTSTT---TTSGGG-TTGGGSSB---TTS-SEEEBS---STT---EEE-SSS-SEEEEETTEEEEHHHHHTTTSTT-HHHHHHHHHHHHHHHH--SPP-HHHHIIIIISPPEEE-TTT--EEE----TTPPPPHHHHHT---S-SSSPPPHHHHHHTSGGGGGG-SS---BSS-TTHHHHTTTS-TGGGTB-SSS-PPP---

Solvent-accessible surface area (backbone atoms only — not comparable to full-atom values): 17762 Å² total; per-residue (Å²): 132,86,91,80,86,89,88,91,88,86,90,83,89,86,79,90,80,89,88,87,83,86,86,84,87,82,84,77,83,78,81,86,77,80,82,76,85,81,86,80,81,79,88,81,91,77,96,72,78,86,73,81,79,79,79,74,80,60,67,66,36,57,51,52,46,51,51,49,60,59,75,66,52,92,85,77,86,67,88,83,62,67,90,76,49,94,60,65,76,71,70,51,46,37,67,61,82,91,49,66,46,67,41,40,38,67,64,67,81,42,95,76,39,66,49,68,42,75,45,82,82,20,71,58,30,33,59,44,35,74,73,41,26,37,24,47,67,49,50,46,38,35,66,43,90,91,34,75,47,20,50,56,45,50,56,48,44,68,41,29,47,68,34,32,80,74,82,88,44,69,68,57,48,37,73,74,40,45,59,62,52,75,44,53,16,76,84,66,74,41,50,39,76,44,95,63,67,71,66,65,81,84,52,71,71,56,54,75,65,29,65,62,98,62,74,81,64,77,63,48,64,60,62,60,53,60,70,41,87,67,41,69,77,45,39,67,66,84,80,53,39,65,55,49,81,64,46,82,78,39,59,89,82,47,44,29,57,84,72,41,26,31,44,72,46,57,73,72,83,84,77,133

Mean predicted aligned error: 15.53 Å

Radius of gyration: 29.82 Å; Cα contacts (8 Å, |Δi|>4): 284; chains: 1; bounding box: 100×61×74 Å

Foldseek 3Di:
DDDDDDDDDDDDDDDDDDDDDDDDDDDDDDDDDDDDDDDDPDDDDDDDDDDDPPQDQDPLLVVLVVVVVVVPDPDDDPVPPPVPDPLVVLQAFAPDPLAAQWAAEQFCPDPPFPGIDRNPVRHQWHFFFRRYTHGPVRLCLCPPPPHPNNVVLVVLQVLCSRQHNDRDDSSVCCQVWGGFDWAQAPPQRAIDRDPDDTRDDDDPVCRNHDHDPDNVDDHDVVVVVCPDPCRCVRGSAQAADAQDPCCQVCVSPHRRVVVRHRSRRHDDPPDD

Nearest PDB structures (foldseek):
  4gut-assembly1_A  TM=8.294E-01  e=2.110E-12  Homo sapiens
  7xe3-assembly2_B  TM=8.686E-01  e=9.073E-12  Homo sapiens
  7xe1-assembly2_B  TM=8.313E-01  e=8.515E-12  Homo sapiens
  4gur-assembly1_A  TM=8.352E-01  e=1.246E-11  Homo sapiens
  4gu0-assembly2_D  TM=8.726E-01  e=4.429E-11  Homo sapiens